Protein AF-V9IEW1-F1 (afdb_monomer)

Structure (mmCIF, N/CA/C/O backbone):
data_AF-V9IEW1-F1
#
_entry.id   AF-V9IEW1-F1
#
loop_
_atom_site.group_PDB
_atom_site.id
_atom_site.type_symbol
_atom_site.label_atom_id
_atom_site.label_alt_id
_atom_site.label_comp_id
_atom_site.label_asym_id
_atom_site.label_entity_id
_atom_site.label_seq_id
_atom_site.pdbx_PDB_ins_code
_atom_site.Cartn_x
_atom_site.Cartn_y
_atom_site.Cartn_z
_atom_site.occupancy
_atom_site.B_iso_or_equiv
_atom_site.auth_seq_id
_atom_site.auth_comp_id
_atom_site.auth_asym_id
_atom_site.auth_atom_id
_atom_site.pdbx_PDB_model_num
ATOM 1 N N . MET A 1 1 ? 0.507 29.439 -2.358 1.00 41.97 1 MET A N 1
ATOM 2 C CA . MET A 1 1 ? 1.115 28.121 -2.650 1.00 41.97 1 MET A CA 1
ATOM 3 C C . MET A 1 1 ? 2.566 28.143 -2.145 1.00 41.97 1 MET A C 1
ATOM 5 O O . MET A 1 1 ? 3.399 28.773 -2.772 1.00 41.97 1 MET A O 1
ATOM 9 N N . ARG A 1 2 ? 2.862 27.577 -0.960 1.00 51.69 2 ARG A N 1
ATOM 10 C CA . ARG A 1 2 ? 4.215 27.533 -0.347 1.00 51.69 2 ARG A CA 1
ATOM 11 C C . ARG A 1 2 ? 4.702 26.081 -0.295 1.00 51.69 2 ARG A C 1
ATOM 13 O O . ARG A 1 2 ? 4.547 25.432 0.734 1.00 51.69 2 ARG A O 1
ATOM 20 N N . VAL A 1 3 ? 5.200 25.529 -1.403 1.00 51.75 3 VAL A N 1
ATOM 21 C CA . VAL A 1 3 ? 5.590 24.098 -1.440 1.00 51.75 3 VAL A CA 1
ATOM 22 C C . VAL A 1 3 ? 7.072 23.861 -1.771 1.00 51.75 3 VAL A C 1
ATOM 24 O O . VAL A 1 3 ? 7.510 22.722 -1.710 1.00 51.75 3 VAL A O 1
ATOM 27 N N . HIS A 1 4 ? 7.903 24.890 -1.994 1.00 51.84 4 HIS A N 1
ATOM 28 C CA . HIS A 1 4 ? 9.306 24.660 -2.391 1.00 51.84 4 HIS A CA 1
ATOM 29 C C . HIS A 1 4 ? 10.387 25.588 -1.794 1.00 51.84 4 HIS A C 1
ATOM 31 O O . HIS A 1 4 ? 11.443 25.722 -2.394 1.00 51.84 4 HIS A O 1
ATOM 37 N N . THR A 1 5 ? 10.219 26.168 -0.598 1.00 61.44 5 THR A N 1
ATOM 38 C CA . THR A 1 5 ? 11.340 26.881 0.074 1.00 61.44 5 THR A CA 1
ATOM 39 C C . THR A 1 5 ? 12.169 25.993 1.010 1.00 61.44 5 THR A C 1
ATOM 41 O O . THR A 1 5 ? 13.197 26.419 1.514 1.00 61.44 5 THR A O 1
ATOM 44 N N . GLY A 1 6 ? 11.746 24.750 1.277 1.00 67.06 6 GLY A N 1
ATOM 45 C CA . GLY A 1 6 ? 12.437 23.851 2.218 1.00 67.06 6 GLY A CA 1
ATOM 46 C C . GLY A 1 6 ? 12.348 24.278 3.692 1.00 67.06 6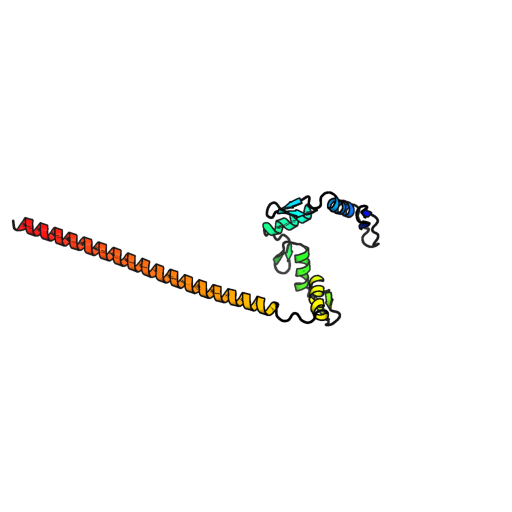 GLY A C 1
ATOM 47 O O . GLY A 1 6 ? 12.716 23.500 4.574 1.00 67.06 6 GLY A O 1
ATOM 48 N N . GLU A 1 7 ? 11.803 25.464 3.965 1.00 76.69 7 GLU A N 1
ATOM 49 C CA . GLU A 1 7 ? 11.600 26.006 5.301 1.00 76.69 7 GLU A CA 1
ATOM 50 C C . GLU A 1 7 ? 10.632 25.133 6.107 1.00 76.69 7 GLU A C 1
ATOM 52 O O . GLU A 1 7 ? 9.547 24.745 5.657 1.00 76.69 7 GLU A O 1
ATOM 57 N N . LYS A 1 8 ? 11.040 24.812 7.335 1.00 83.75 8 LYS A N 1
ATOM 58 C CA . LYS A 1 8 ? 10.264 24.017 8.290 1.00 83.75 8 LYS A CA 1
ATOM 59 C C . LYS A 1 8 ? 10.088 24.818 9.582 1.00 83.75 8 LYS A C 1
ATOM 61 O O . LYS A 1 8 ? 10.758 24.514 10.567 1.00 83.75 8 LYS A O 1
ATOM 66 N N . PRO A 1 9 ? 9.235 25.856 9.576 1.00 86.00 9 PRO A N 1
ATOM 67 C CA . PRO A 1 9 ? 9.112 26.776 10.706 1.00 86.00 9 PRO A CA 1
ATOM 68 C C . PRO A 1 9 ? 8.462 26.133 11.940 1.00 86.00 9 PRO A C 1
ATOM 70 O O . PRO A 1 9 ? 8.646 26.611 13.052 1.00 86.00 9 PRO A O 1
ATOM 73 N N . PHE A 1 10 ? 7.725 25.031 11.779 1.00 90.56 10 PHE A N 1
ATOM 74 C CA . PHE A 1 10 ? 6.994 24.400 12.877 1.00 90.56 10 PHE A CA 1
ATOM 75 C C . PHE A 1 10 ? 7.837 23.298 13.524 1.00 90.56 10 PHE A C 1
ATOM 77 O O . PHE A 1 10 ? 7.930 22.197 12.982 1.00 90.56 10 PHE A O 1
ATOM 84 N N . LYS A 1 11 ? 8.454 23.573 14.675 1.00 91.88 11 LYS A N 1
ATOM 85 C CA . LYS A 1 11 ? 9.325 22.630 15.395 1.00 91.88 11 LYS A CA 1
ATOM 86 C C . LYS A 1 11 ? 8.570 21.907 16.512 1.00 91.88 11 LYS A C 1
ATOM 88 O O . LYS A 1 11 ? 7.799 22.513 17.242 1.00 91.88 11 LYS A O 1
ATOM 93 N N . CYS A 1 12 ? 8.800 20.606 16.653 1.00 91.69 12 CYS A N 1
ATOM 94 C CA . CYS A 1 12 ? 8.350 19.842 17.808 1.00 91.69 12 CYS A CA 1
ATOM 95 C C . CYS A 1 12 ? 9.287 20.089 18.988 1.00 91.69 12 CYS A C 1
ATOM 97 O O . CYS A 1 12 ? 10.484 19.834 18.883 1.00 91.69 12 CYS A O 1
ATOM 99 N N . GLU A 1 13 ? 8.740 20.534 20.112 1.00 89.12 13 GLU A N 1
ATOM 100 C CA . GLU A 1 13 ? 9.514 20.814 21.327 1.00 89.12 13 GLU A CA 1
ATOM 101 C C . GLU A 1 13 ? 9.994 19.536 22.026 1.00 89.12 13 GLU A C 1
ATOM 103 O O . GLU A 1 13 ? 11.061 19.530 22.624 1.00 89.12 13 GLU A O 1
ATOM 108 N N . VAL A 1 14 ? 9.268 18.424 21.866 1.00 87.81 14 VAL A N 1
ATOM 109 C CA . VAL A 1 14 ? 9.600 17.140 22.506 1.00 87.81 14 VAL A CA 1
ATOM 110 C C . VAL A 1 14 ? 10.792 16.445 21.839 1.00 87.81 14 VAL A C 1
ATOM 112 O O . VAL A 1 14 ? 11.655 15.906 22.518 1.00 87.81 14 VAL A O 1
ATOM 115 N N . CYS A 1 15 ? 10.853 16.423 20.502 1.00 89.94 15 CYS A N 1
ATOM 116 C CA . CYS A 1 15 ? 11.880 15.667 19.764 1.00 89.94 15 CYS A CA 1
ATOM 117 C C . CYS A 1 15 ? 12.706 16.515 18.786 1.00 89.94 15 CYS A C 1
ATOM 119 O O . CYS A 1 15 ? 13.487 15.981 18.000 1.00 89.94 15 CYS A O 1
ATOM 121 N N . GLY A 1 16 ? 12.492 17.831 18.764 1.00 89.25 16 GLY A N 1
ATOM 122 C CA . GLY A 1 16 ? 13.220 18.774 17.915 1.00 89.25 16 GLY A CA 1
ATOM 123 C C . GLY A 1 16 ? 12.897 18.705 16.419 1.00 89.25 16 GLY A C 1
ATOM 124 O O . GLY A 1 16 ? 13.468 19.471 15.644 1.00 89.25 16 GLY A O 1
ATOM 125 N N . ARG A 1 17 ? 12.000 17.812 15.981 1.00 90.31 17 ARG A N 1
ATOM 126 C CA . ARG A 1 17 ? 11.693 17.596 14.560 1.00 90.31 17 ARG A CA 1
ATOM 127 C C . ARG A 1 17 ? 10.870 18.745 13.979 1.00 90.31 17 ARG A C 1
ATOM 129 O O . ARG A 1 17 ? 9.837 19.099 14.536 1.00 90.31 17 ARG A O 1
ATOM 136 N N . SER A 1 18 ? 11.283 19.264 12.823 1.00 92.75 18 SER A N 1
ATOM 137 C CA . SER A 1 18 ? 10.601 20.385 12.164 1.00 92.75 18 SER A CA 1
ATOM 138 C C . SER A 1 18 ? 9.717 19.969 10.985 1.00 92.75 18 SER A C 1
ATOM 140 O O . SER A 1 18 ? 10.027 19.031 10.240 1.00 92.75 18 SER A O 1
ATOM 142 N N . PHE A 1 19 ? 8.631 20.713 10.786 1.00 89.69 19 PHE A N 1
ATOM 143 C CA . PHE A 1 19 ? 7.592 20.503 9.783 1.00 89.69 19 PHE A CA 1
ATOM 144 C C . PHE A 1 19 ? 7.332 21.794 8.998 1.00 89.69 19 PHE A C 1
ATOM 146 O O . PHE A 1 19 ? 7.457 22.898 9.521 1.00 89.69 19 PHE A O 1
ATOM 153 N N . SER A 1 20 ? 6.950 21.653 7.728 1.00 89.81 20 SER A N 1
ATOM 154 C CA . SER A 1 20 ? 6.608 22.778 6.843 1.00 89.81 20 SER A CA 1
ATOM 155 C C . SER A 1 20 ? 5.188 23.311 7.050 1.00 89.81 20 SER A C 1
ATOM 157 O O . SER A 1 20 ? 4.875 24.414 6.620 1.00 89.81 20 SER A O 1
ATOM 159 N N . GLN A 1 21 ? 4.320 22.534 7.702 1.00 89.69 21 GLN A N 1
ATOM 160 C CA . GLN A 1 21 ? 2.922 22.885 7.948 1.00 89.69 21 GLN A CA 1
ATOM 161 C C . GLN A 1 21 ? 2.560 22.618 9.407 1.00 89.69 21 GLN A C 1
ATOM 163 O O . GLN A 1 21 ? 2.900 21.561 9.947 1.00 89.69 21 GLN A O 1
ATOM 168 N N . GLN A 1 22 ? 1.803 23.533 10.010 1.00 89.25 22 GLN A N 1
ATOM 169 C CA . GLN A 1 22 ? 1.355 23.424 11.399 1.00 89.25 22 GLN A CA 1
ATOM 170 C C . GLN A 1 22 ? 0.506 22.172 11.640 1.00 89.25 22 GLN A C 1
ATOM 172 O O . GLN A 1 22 ? 0.717 21.465 12.622 1.00 89.25 22 GLN A O 1
ATOM 177 N N . GLY A 1 23 ? -0.393 21.826 10.710 1.00 87.69 23 GLY A N 1
ATOM 178 C CA . GLY A 1 23 ? -1.209 20.610 10.813 1.00 87.69 23 GLY A CA 1
ATOM 179 C C . GLY A 1 23 ? -0.375 19.325 10.908 1.00 87.69 23 GLY A C 1
ATOM 180 O O . GLY A 1 23 ? -0.731 18.403 11.642 1.00 87.69 23 GLY A O 1
ATOM 181 N N . ASN A 1 24 ? 0.783 19.280 10.241 1.00 88.50 24 ASN A N 1
ATOM 182 C CA . ASN A 1 24 ? 1.702 18.144 10.328 1.00 88.50 24 ASN A CA 1
ATOM 183 C C . ASN A 1 24 ? 2.404 18.076 11.687 1.00 88.50 24 ASN A C 1
ATOM 185 O O . ASN A 1 24 ? 2.552 16.977 12.221 1.00 88.50 24 ASN A O 1
ATOM 189 N N . LEU A 1 25 ? 2.780 19.224 12.262 1.00 89.00 25 LEU A N 1
ATOM 190 C CA . LEU A 1 25 ? 3.298 19.287 13.628 1.00 89.00 25 LEU A CA 1
ATOM 191 C C . LEU A 1 25 ? 2.239 18.813 14.635 1.00 89.00 25 LEU A C 1
ATOM 193 O O . LEU A 1 25 ? 2.540 17.956 15.456 1.00 89.00 25 LEU A O 1
ATOM 197 N N . LEU A 1 26 ? 0.994 19.286 14.537 1.00 86.62 26 LEU A N 1
ATOM 198 C CA . LEU A 1 26 ? -0.093 18.866 15.435 1.00 86.62 26 LEU A CA 1
ATOM 199 C C . LEU A 1 26 ? -0.361 17.357 15.351 1.00 86.62 26 LEU A C 1
ATOM 201 O O . LEU A 1 26 ? -0.462 16.677 16.371 1.00 86.62 26 LEU A O 1
ATOM 205 N N . ASN A 1 27 ? -0.422 16.806 14.135 1.00 83.88 27 ASN A N 1
ATOM 206 C CA . ASN A 1 27 ? -0.536 15.360 13.925 1.00 83.88 27 ASN A CA 1
ATOM 207 C C . ASN A 1 27 ? 0.664 14.598 14.508 1.00 83.88 27 ASN A C 1
ATOM 209 O O . ASN A 1 27 ? 0.494 13.499 15.033 1.00 83.88 27 ASN A O 1
ATOM 213 N N . HIS A 1 28 ? 1.868 15.161 14.399 1.00 86.81 28 HIS A N 1
ATOM 214 C CA . HIS A 1 28 ? 3.077 14.576 14.960 1.00 86.81 28 HIS A CA 1
ATOM 215 C C . HIS A 1 28 ? 3.065 14.596 16.486 1.00 86.81 28 HIS A C 1
ATOM 217 O O . HIS A 1 28 ? 3.359 13.570 17.076 1.00 86.81 28 HIS A O 1
ATOM 223 N N . VAL A 1 29 ? 2.694 15.701 17.135 1.00 85.62 29 VAL A N 1
ATOM 224 C CA . VAL A 1 29 ? 2.704 15.809 18.605 1.00 85.62 29 VAL A CA 1
ATOM 225 C C . VAL A 1 29 ? 1.787 14.771 19.260 1.00 85.62 29 VAL A C 1
ATOM 227 O O . VAL A 1 29 ? 2.127 14.249 20.319 1.00 85.62 29 VAL A O 1
ATOM 230 N N . ARG A 1 30 ? 0.703 14.349 18.590 1.00 80.81 30 ARG A N 1
ATOM 231 C CA . ARG A 1 30 ? -0.126 13.228 19.072 1.00 80.81 30 ARG A CA 1
ATOM 232 C C . ARG A 1 30 ? 0.659 11.937 19.282 1.00 80.81 30 ARG A C 1
ATOM 234 O O . ARG A 1 30 ? 0.249 11.139 20.116 1.00 80.81 30 ARG A O 1
ATOM 241 N N . ILE A 1 31 ? 1.771 11.718 18.573 1.00 81.06 31 ILE A N 1
ATOM 242 C CA . ILE A 1 31 ? 2.581 10.516 18.796 1.00 81.06 31 ILE A CA 1
ATOM 243 C C . ILE A 1 31 ? 3.226 10.497 20.186 1.00 81.06 31 ILE A C 1
ATOM 245 O O . ILE A 1 31 ? 3.493 9.416 20.697 1.00 81.06 31 ILE A O 1
ATOM 249 N N . HIS A 1 32 ? 3.469 11.674 20.771 1.00 81.31 32 HIS A N 1
ATOM 250 C CA . HIS A 1 32 ? 4.075 11.822 22.094 1.00 81.31 32 HIS A CA 1
ATOM 251 C C . HIS A 1 32 ? 3.031 11.692 23.203 1.00 81.31 32 HIS A C 1
ATOM 253 O O . HIS A 1 32 ? 3.300 11.057 24.213 1.00 81.31 32 HIS A O 1
ATOM 259 N N . SER A 1 33 ? 1.830 12.247 23.007 1.00 73.19 33 SER A N 1
ATOM 260 C CA . SER A 1 33 ? 0.769 12.230 24.028 1.00 73.19 33 SER A CA 1
ATOM 261 C C . SER A 1 33 ? -0.081 10.958 24.009 1.00 73.19 33 SER A C 1
ATOM 263 O O . SER A 1 33 ? -0.517 10.493 25.056 1.00 73.19 33 SER A O 1
ATOM 265 N N . ASN A 1 34 ? -0.369 10.402 22.828 1.00 66.56 34 ASN A N 1
ATOM 266 C CA . ASN A 1 34 ? -1.134 9.164 22.707 1.00 66.56 34 ASN A CA 1
ATOM 267 C C . ASN A 1 34 ? -0.829 8.479 21.361 1.00 66.56 34 ASN A C 1
ATOM 269 O O . ASN A 1 34 ? -1.504 8.746 20.360 1.00 66.56 34 ASN A O 1
ATOM 273 N N . PRO A 1 35 ? 0.191 7.600 21.295 1.00 63.16 35 PRO A N 1
ATOM 274 C CA . PRO A 1 35 ? 0.831 7.194 20.041 1.00 63.16 35 PRO A CA 1
ATOM 275 C C . PRO A 1 35 ? -0.087 6.551 18.993 1.00 63.16 35 PRO A C 1
ATOM 277 O O . PRO A 1 35 ? 0.308 6.389 17.835 1.00 63.16 35 PRO A O 1
ATOM 280 N N . ARG A 1 36 ? -1.302 6.155 19.378 1.00 63.69 36 ARG A N 1
ATOM 281 C CA . ARG A 1 36 ? -2.120 5.168 18.678 1.00 63.69 36 ARG A CA 1
ATOM 282 C C . ARG A 1 36 ? -3.612 5.331 19.016 1.00 63.69 36 ARG A C 1
ATOM 284 O O . ARG A 1 36 ? -4.240 4.385 19.482 1.00 63.69 36 ARG A O 1
ATOM 291 N N . SER A 1 37 ? -4.174 6.528 18.849 1.00 72.50 37 SER A N 1
ATOM 292 C CA . SER A 1 37 ? -5.557 6.841 19.259 1.00 72.50 37 SER A CA 1
ATOM 293 C C . SER A 1 37 ? -6.650 6.137 18.444 1.00 72.50 37 SER A C 1
ATOM 295 O O . SER A 1 37 ? -7.782 6.065 18.904 1.00 72.50 37 SER A O 1
ATOM 297 N N . TYR A 1 38 ? -6.339 5.626 17.249 1.00 84.94 38 TYR A N 1
ATOM 298 C CA . TYR A 1 38 ? -7.321 4.987 16.369 1.00 84.94 38 TYR A CA 1
ATOM 299 C C . TYR A 1 38 ? -7.024 3.498 16.235 1.00 84.94 38 TYR A C 1
ATOM 301 O O . TYR A 1 38 ? -5.950 3.137 15.762 1.00 84.94 38 TYR A O 1
ATOM 309 N N . THR A 1 39 ? -7.958 2.637 16.622 1.00 88.12 39 THR A N 1
ATOM 310 C CA . THR A 1 39 ? -7.780 1.180 16.597 1.00 88.12 39 THR A CA 1
ATOM 311 C C . THR A 1 39 ? -8.647 0.567 15.506 1.00 88.12 39 THR A C 1
ATOM 313 O O . THR A 1 39 ? -9.795 0.954 15.330 1.00 88.12 39 THR A O 1
ATOM 316 N N . CYS A 1 40 ? -8.090 -0.379 14.757 1.00 91.56 40 CYS A N 1
ATOM 317 C CA . CYS A 1 40 ? -8.848 -1.226 13.853 1.00 91.56 40 CYS A CA 1
ATOM 318 C C . CYS A 1 40 ? -9.585 -2.286 14.662 1.00 91.56 40 CYS A C 1
ATOM 320 O O . CYS A 1 40 ? -8.944 -3.080 15.342 1.00 91.56 40 CYS A O 1
ATOM 322 N N . GLU A 1 41 ? -10.907 -2.320 14.554 1.00 90.12 41 GLU A N 1
ATOM 323 C CA . GLU A 1 41 ? -11.749 -3.277 15.281 1.00 90.12 41 GLU A CA 1
ATOM 324 C C . GLU A 1 41 ? -11.548 -4.718 14.793 1.00 90.12 41 GLU A C 1
ATOM 326 O O . GLU A 1 41 ? -11.620 -5.648 15.583 1.00 90.12 41 GLU A O 1
ATOM 331 N N . VAL A 1 42 ? -11.187 -4.902 13.517 1.00 91.50 42 VAL A N 1
ATOM 332 C CA . VAL A 1 42 ? -10.999 -6.233 12.914 1.00 91.50 42 VAL A CA 1
ATOM 333 C C . VAL A 1 42 ? -9.701 -6.908 13.366 1.00 91.50 42 VAL A C 1
ATOM 335 O O . VAL A 1 42 ? -9.681 -8.105 13.616 1.00 91.50 42 VAL A O 1
ATOM 338 N N . CYS A 1 43 ? -8.588 -6.169 13.456 1.00 92.56 43 CYS A N 1
ATOM 339 C CA . CYS A 1 43 ? -7.275 -6.768 13.754 1.00 92.56 43 CYS A CA 1
ATOM 34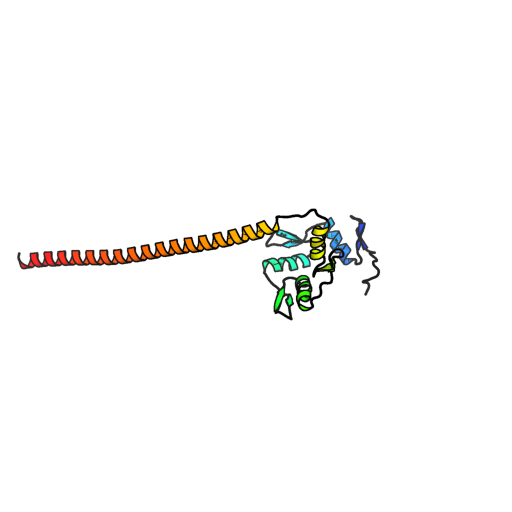0 C C . CYS A 1 43 ? -6.518 -6.121 14.920 1.00 92.56 43 CYS A C 1
ATOM 342 O O . CYS A 1 43 ? -5.333 -6.396 15.115 1.00 92.56 43 CYS A O 1
ATOM 344 N N . GLY A 1 44 ? -7.143 -5.198 15.651 1.00 87.69 44 GLY A N 1
ATOM 345 C CA . GLY A 1 44 ? -6.549 -4.508 16.801 1.00 87.69 44 GLY A CA 1
ATOM 346 C C . GLY A 1 44 ? -5.382 -3.568 16.470 1.00 87.69 44 GLY A C 1
ATOM 347 O O . GLY A 1 44 ? -4.824 -2.932 17.368 1.00 87.69 44 GLY A O 1
ATOM 348 N N . LYS A 1 45 ? -4.977 -3.443 15.195 1.00 87.12 45 LYS A N 1
ATOM 349 C CA . LYS A 1 45 ? -3.878 -2.553 14.788 1.00 87.12 45 LYS A CA 1
ATOM 350 C C . LYS A 1 45 ? -4.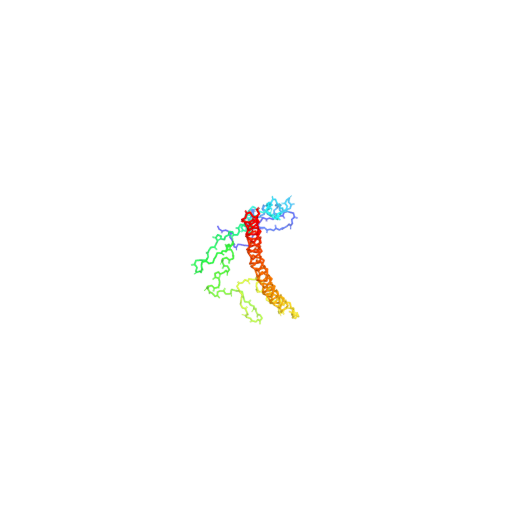234 -1.105 15.068 1.00 87.12 45 LYS A C 1
ATOM 352 O O . LYS A 1 45 ? -5.338 -0.660 14.773 1.00 87.12 45 LYS A O 1
ATOM 357 N N . ARG A 1 46 ? -3.266 -0.351 15.585 1.00 87.44 46 ARG A N 1
ATOM 358 C CA . ARG A 1 46 ? -3.486 1.035 15.988 1.00 87.44 46 ARG A CA 1
ATOM 359 C C . ARG A 1 46 ? -2.726 2.028 15.116 1.00 87.44 46 ARG A C 1
ATOM 361 O O . ARG A 1 46 ? -1.577 1.795 14.739 1.00 87.44 46 ARG A O 1
ATOM 368 N N . PHE A 1 47 ? -3.363 3.163 14.873 1.00 87.19 47 PHE A N 1
ATOM 369 C CA . PHE A 1 47 ? -2.957 4.225 13.968 1.00 87.19 47 PHE A CA 1
ATOM 370 C C . PHE A 1 47 ? -3.000 5.577 14.685 1.00 87.19 47 PHE A C 1
ATOM 372 O O . PHE A 1 47 ? -3.746 5.786 15.642 1.00 87.19 47 PHE A O 1
ATOM 379 N N . ASN A 1 48 ? -2.189 6.517 14.207 1.00 83.38 48 ASN A N 1
ATOM 380 C CA . ASN A 1 48 ? -2.099 7.883 14.729 1.00 83.38 48 ASN A CA 1
ATOM 381 C C . ASN A 1 48 ? -3.024 8.878 13.995 1.00 83.38 48 ASN A C 1
ATOM 383 O O . ASN A 1 48 ? -3.143 10.037 14.401 1.00 83.38 48 ASN A O 1
ATOM 387 N N . GLN A 1 49 ? -3.671 8.448 12.907 1.00 84.56 49 GLN A N 1
ATOM 388 C CA . GLN A 1 49 ? -4.576 9.260 12.096 1.00 84.56 49 GLN A CA 1
ATOM 389 C C . GLN A 1 49 ? -5.806 8.439 11.684 1.00 84.56 49 GLN A C 1
ATOM 391 O O . GLN A 1 49 ? -5.694 7.267 11.336 1.00 84.56 49 GLN A O 1
ATOM 396 N N . LYS A 1 50 ? -6.986 9.070 11.666 1.00 87.25 50 LYS A N 1
ATOM 397 C CA . LYS A 1 50 ? -8.232 8.417 11.230 1.00 87.25 50 LYS A CA 1
ATOM 398 C C . LYS A 1 50 ? -8.188 8.017 9.751 1.00 87.25 50 LYS A C 1
ATOM 400 O O . LYS A 1 50 ? -8.658 6.947 9.391 1.00 87.25 50 LYS A O 1
ATOM 405 N N . ALA A 1 51 ? -7.580 8.852 8.904 1.00 88.06 51 ALA A N 1
ATOM 406 C CA . ALA A 1 51 ? -7.434 8.570 7.476 1.00 88.06 51 ALA A CA 1
ATOM 407 C C . ALA A 1 51 ? -6.606 7.301 7.215 1.00 88.06 51 ALA A C 1
ATOM 409 O O . ALA A 1 51 ? -6.988 6.489 6.383 1.00 88.06 51 ALA A O 1
ATOM 410 N N . THR A 1 52 ? -5.522 7.082 7.969 1.00 88.38 52 THR A N 1
ATOM 411 C CA . THR A 1 52 ? -4.694 5.877 7.810 1.00 88.38 52 THR A CA 1
ATOM 412 C C . THR A 1 52 ? -5.392 4.622 8.324 1.00 88.38 52 THR A C 1
ATOM 414 O O . THR A 1 52 ? -5.220 3.563 7.726 1.00 88.38 52 THR A O 1
ATOM 417 N N . LEU A 1 53 ? -6.221 4.732 9.370 1.00 91.19 53 LEU A N 1
ATOM 418 C CA . LEU A 1 53 ? -7.107 3.643 9.789 1.00 91.19 53 LEU A CA 1
ATOM 419 C C . LEU A 1 53 ? -8.148 3.311 8.705 1.00 91.19 53 LEU A C 1
ATOM 421 O O . LEU A 1 53 ? -8.346 2.139 8.408 1.00 91.19 53 LEU A O 1
ATOM 425 N N . ARG A 1 54 ? -8.782 4.320 8.095 1.00 91.00 54 ARG A N 1
ATOM 426 C CA . ARG A 1 54 ? -9.754 4.115 7.007 1.00 91.00 54 ARG A CA 1
ATOM 427 C C . ARG A 1 54 ? -9.107 3.444 5.796 1.00 91.00 54 ARG A C 1
ATOM 429 O O . ARG A 1 54 ? -9.640 2.488 5.256 1.00 91.00 54 ARG A O 1
ATOM 436 N N . ASP A 1 55 ? -7.941 3.918 5.376 1.00 90.19 55 ASP A N 1
ATOM 437 C CA . ASP A 1 55 ? -7.234 3.300 4.256 1.00 90.19 55 ASP A CA 1
ATOM 438 C C . ASP A 1 55 ? -6.815 1.859 4.611 1.00 90.19 55 ASP A C 1
ATOM 440 O O . ASP A 1 55 ? -6.874 0.962 3.774 1.00 90.19 55 ASP A O 1
ATOM 444 N N . HIS A 1 56 ? -6.447 1.602 5.871 1.00 91.94 56 HIS A N 1
ATOM 445 C CA . HIS A 1 56 ? -6.185 0.250 6.356 1.00 91.94 56 HIS A CA 1
ATOM 446 C C . HIS A 1 56 ? -7.431 -0.645 6.344 1.00 91.94 56 HIS A C 1
ATOM 448 O O . HIS A 1 56 ? -7.299 -1.818 6.001 1.00 91.94 56 HIS A O 1
ATOM 454 N N . SER A 1 57 ? -8.617 -0.137 6.696 1.00 91.50 57 SER A N 1
ATOM 455 C CA . SER A 1 57 ? -9.834 -0.957 6.746 1.00 91.50 57 SER A CA 1
ATOM 456 C C . SER A 1 57 ? -10.251 -1.488 5.376 1.00 91.50 57 SER A C 1
ATOM 458 O O . SER A 1 57 ? -10.817 -2.575 5.310 1.00 91.50 57 SER A O 1
ATOM 460 N N . LEU A 1 58 ? -9.878 -0.801 4.290 1.00 92.56 58 LEU A N 1
ATOM 461 C CA . LEU A 1 58 ? -10.079 -1.294 2.921 1.00 92.56 58 LEU A CA 1
ATOM 462 C C . LEU A 1 58 ? -9.368 -2.634 2.655 1.00 92.56 58 LEU A C 1
ATOM 464 O O . LEU A 1 58 ? -9.749 -3.375 1.755 1.00 92.56 58 LEU A O 1
ATOM 468 N N . LEU A 1 59 ? -8.334 -2.971 3.436 1.00 91.69 59 LEU A N 1
ATOM 469 C CA . LEU A 1 59 ? -7.662 -4.270 3.338 1.00 91.69 59 LEU A CA 1
ATOM 470 C C . LEU A 1 59 ? -8.514 -5.419 3.882 1.00 91.69 59 LEU A C 1
ATOM 472 O O . LEU A 1 59 ? -8.316 -6.550 3.453 1.00 91.69 59 LEU A O 1
ATOM 476 N N . HIS A 1 60 ? -9.424 -5.138 4.817 1.00 92.00 60 HIS A N 1
ATOM 477 C CA . HIS A 1 60 ? -10.333 -6.145 5.373 1.00 92.00 60 HIS A CA 1
ATOM 478 C C . HIS A 1 60 ? -11.575 -6.307 4.506 1.00 92.00 60 HIS A C 1
ATOM 480 O O . HIS A 1 60 ? -12.026 -7.425 4.301 1.00 92.00 60 HIS A O 1
ATOM 486 N N . THR A 1 61 ? -12.103 -5.207 3.963 1.00 90.44 61 THR A N 1
ATOM 487 C CA . THR A 1 61 ? -13.277 -5.252 3.075 1.00 90.44 61 THR A CA 1
ATOM 488 C C . THR A 1 61 ? -12.932 -5.727 1.666 1.00 90.44 61 THR A C 1
ATOM 490 O O . THR A 1 61 ? -13.814 -6.127 0.915 1.00 90.44 61 THR A O 1
ATOM 493 N N . GLY A 1 62 ? -11.654 -5.669 1.279 1.00 89.56 62 GLY A N 1
ATOM 494 C CA . GLY A 1 62 ? -11.212 -6.001 -0.074 1.00 89.56 62 GLY A CA 1
ATOM 495 C C . GLY A 1 62 ? -11.606 -4.954 -1.118 1.00 89.56 62 GLY A C 1
ATOM 496 O O . GLY A 1 62 ? -11.380 -5.173 -2.310 1.00 89.56 62 GLY A O 1
ATOM 497 N N . GLU A 1 63 ? -12.153 -3.812 -0.695 1.00 92.12 63 GLU A N 1
ATOM 498 C CA . GLU A 1 63 ? -12.520 -2.724 -1.592 1.00 92.12 63 GLU A CA 1
ATOM 499 C C . GLU A 1 63 ? -11.298 -2.197 -2.353 1.00 92.12 63 GLU A C 1
ATOM 501 O O . GLU A 1 63 ? -10.197 -2.003 -1.817 1.00 92.12 63 GLU A O 1
ATOM 506 N N . LYS A 1 64 ? -11.504 -1.930 -3.643 1.00 92.56 64 LYS A N 1
ATOM 507 C CA . LYS A 1 64 ? -10.472 -1.422 -4.550 1.00 92.56 64 LYS A CA 1
ATOM 508 C C . LYS A 1 64 ? -10.980 -0.191 -5.300 1.00 92.56 64 LYS A C 1
ATOM 510 O O . LYS A 1 64 ? -11.286 -0.287 -6.485 1.00 92.56 64 LYS A O 1
ATOM 515 N N . PRO A 1 65 ? -11.057 0.977 -4.635 1.00 92.62 65 PRO A N 1
ATOM 516 C CA . PRO A 1 65 ? -11.688 2.165 -5.214 1.00 92.62 65 PRO A CA 1
ATOM 517 C C . PRO A 1 65 ? -10.942 2.750 -6.422 1.00 92.62 65 PRO A C 1
ATOM 519 O O . PRO A 1 65 ? -11.480 3.586 -7.140 1.00 92.62 65 PRO A O 1
ATOM 522 N N . TYR A 1 66 ? -9.681 2.366 -6.632 1.00 94.75 66 TYR A N 1
ATOM 523 C CA . TYR A 1 66 ? -8.814 2.984 -7.630 1.00 94.75 66 TYR A CA 1
ATOM 524 C C . TYR A 1 66 ? -8.652 2.070 -8.840 1.00 94.75 66 TYR A C 1
ATOM 526 O O . TYR A 1 66 ? -7.830 1.157 -8.818 1.00 94.75 66 TYR A O 1
ATOM 534 N N . VAL A 1 67 ? -9.405 2.332 -9.904 1.00 95.62 67 VAL A N 1
ATOM 535 C CA . VAL A 1 67 ? -9.408 1.514 -11.125 1.00 95.62 67 VAL A CA 1
ATOM 536 C C . VAL A 1 67 ? -8.466 2.093 -12.178 1.00 95.62 67 VAL A C 1
ATOM 538 O O . VAL A 1 67 ? -8.449 3.300 -12.422 1.00 95.62 67 VAL A O 1
ATOM 541 N N . CYS A 1 68 ? -7.662 1.235 -12.805 1.00 94.00 68 CYS A N 1
ATOM 542 C CA . CYS A 1 68 ? -6.872 1.602 -13.971 1.00 94.00 68 CYS A CA 1
ATOM 543 C C . CYS A 1 68 ? -7.784 1.799 -15.182 1.00 94.00 68 CYS A C 1
ATOM 545 O O . CYS A 1 68 ? -8.473 0.876 -15.602 1.00 94.00 68 CYS A O 1
ATOM 547 N N . ASN A 1 69 ? -7.736 2.981 -15.787 1.00 95.06 69 ASN A N 1
ATOM 548 C CA . ASN A 1 69 ? -8.509 3.300 -16.986 1.00 95.06 69 ASN A CA 1
ATOM 549 C C . ASN A 1 69 ? -7.973 2.641 -18.270 1.00 95.06 69 ASN A C 1
ATOM 551 O O . ASN A 1 69 ? -8.658 2.676 -19.283 1.00 95.06 69 ASN A O 1
ATOM 555 N N . VAL A 1 70 ? -6.765 2.066 -18.244 1.00 92.88 70 VAL A N 1
ATOM 556 C CA . VAL A 1 70 ? -6.159 1.400 -19.409 1.00 92.88 70 VAL A CA 1
ATOM 557 C C . VAL A 1 70 ? -6.480 -0.093 -19.435 1.00 92.88 70 VAL A C 1
ATOM 559 O O . VAL A 1 70 ? -6.821 -0.618 -20.486 1.00 92.88 70 VAL A O 1
ATOM 562 N N . CYS A 1 71 ? -6.375 -0.790 -18.300 1.00 94.19 71 CYS A N 1
ATOM 563 C CA . CYS A 1 71 ? -6.558 -2.248 -18.240 1.00 94.19 71 CYS A CA 1
ATOM 564 C C . CYS A 1 71 ? -7.661 -2.719 -17.278 1.00 94.19 71 CYS A C 1
ATOM 566 O O . CYS A 1 71 ? -7.828 -3.919 -17.086 1.00 94.19 71 CYS A O 1
ATOM 568 N N . GLY A 1 72 ? -8.383 -1.805 -16.626 1.00 93.44 72 GLY A N 1
ATOM 569 C CA . GLY A 1 72 ? -9.479 -2.139 -15.709 1.00 93.44 72 GLY A CA 1
ATOM 570 C C . GLY A 1 72 ? -9.047 -2.716 -14.357 1.00 93.44 72 GLY A C 1
ATOM 571 O O . GLY A 1 72 ? -9.891 -2.945 -13.495 1.00 93.44 72 GLY A O 1
ATOM 572 N N . ILE A 1 73 ? -7.747 -2.930 -14.117 1.00 94.12 73 ILE A N 1
ATOM 573 C CA . ILE A 1 73 ? -7.265 -3.479 -12.844 1.00 94.12 73 ILE A CA 1
ATOM 574 C C . ILE A 1 73 ? -7.527 -2.483 -11.710 1.00 94.12 73 ILE A C 1
ATOM 576 O O . ILE A 1 73 ? -7.102 -1.327 -11.759 1.00 94.12 73 ILE A O 1
ATOM 580 N N . ALA A 1 74 ? -8.196 -2.957 -10.661 1.00 94.56 74 ALA A N 1
ATOM 581 C CA . ALA A 1 74 ? -8.518 -2.174 -9.479 1.00 94.56 74 ALA A CA 1
ATOM 582 C C . ALA A 1 74 ? -7.464 -2.322 -8.367 1.00 94.56 74 ALA A C 1
ATOM 584 O O . ALA A 1 74 ? -6.881 -3.389 -8.154 1.00 94.56 74 ALA A O 1
ATOM 585 N N . PHE A 1 75 ? -7.253 -1.245 -7.611 1.00 93.31 75 PHE A N 1
ATOM 586 C CA . PHE A 1 75 ? -6.294 -1.146 -6.517 1.00 93.31 75 PHE A CA 1
ATOM 587 C C . PHE A 1 75 ? -6.942 -0.559 -5.262 1.00 93.31 75 PHE A C 1
ATOM 589 O O . PHE A 1 75 ? -7.783 0.334 -5.328 1.00 93.31 75 PHE A O 1
ATOM 596 N N . THR A 1 76 ? -6.475 -1.008 -4.098 1.00 92.75 76 THR A N 1
ATOM 597 C CA . THR A 1 76 ? -6.911 -0.494 -2.788 1.00 92.75 76 THR A CA 1
ATOM 598 C C . THR A 1 76 ? -6.373 0.908 -2.494 1.00 92.75 76 THR A C 1
ATOM 600 O O . THR A 1 76 ? -7.011 1.687 -1.796 1.00 92.75 76 THR A O 1
ATOM 603 N N . PHE A 1 77 ? -5.214 1.273 -3.057 1.00 90.69 77 PHE A N 1
ATOM 604 C CA . PHE A 1 77 ? -4.556 2.556 -2.794 1.00 90.69 77 PHE A CA 1
ATOM 605 C C . PHE A 1 77 ? -4.219 3.308 -4.084 1.00 90.69 77 PHE A C 1
ATOM 607 O O . PHE A 1 77 ? -3.658 2.731 -5.019 1.00 90.69 77 PHE A O 1
ATOM 614 N N . SER A 1 78 ? -4.416 4.628 -4.088 1.00 90.69 78 SER A N 1
ATOM 615 C CA . SER A 1 78 ? -4.072 5.504 -5.223 1.00 90.69 78 SER A CA 1
ATOM 616 C C . SER A 1 78 ? -2.591 5.438 -5.613 1.00 90.69 78 SER A C 1
ATOM 618 O O . SER A 1 78 ? -2.239 5.485 -6.790 1.00 90.69 78 SER A O 1
ATOM 620 N N . ALA A 1 79 ? -1.696 5.290 -4.632 1.00 88.38 79 ALA A N 1
ATOM 621 C CA . ALA A 1 79 ? -0.264 5.136 -4.877 1.00 88.38 79 ALA A CA 1
ATOM 622 C C . ALA A 1 79 ? 0.068 3.825 -5.611 1.00 88.38 79 ALA A C 1
ATOM 624 O O . ALA A 1 79 ? 1.011 3.792 -6.403 1.00 88.38 79 ALA A O 1
ATOM 625 N N . ALA A 1 80 ? -0.704 2.758 -5.370 1.00 90.00 80 ALA A N 1
ATOM 626 C CA . ALA A 1 80 ? -0.534 1.488 -6.066 1.00 90.00 80 ALA A CA 1
ATOM 627 C C . ALA A 1 80 ? -0.963 1.609 -7.533 1.00 90.00 80 ALA A C 1
ATOM 629 O O . ALA A 1 80 ? -0.182 1.218 -8.399 1.00 90.00 80 ALA A O 1
ATOM 630 N N . LEU A 1 81 ? -2.112 2.245 -7.801 1.00 92.00 81 LEU A N 1
ATOM 631 C CA . LEU A 1 81 ? -2.551 2.565 -9.163 1.00 92.00 81 LEU A CA 1
ATOM 632 C C . LEU A 1 81 ? -1.511 3.428 -9.894 1.00 92.00 81 LEU A C 1
ATOM 634 O O . LEU A 1 81 ? -1.073 3.078 -10.983 1.00 92.00 81 LEU A O 1
ATOM 638 N N . ARG A 1 82 ? -1.030 4.513 -9.275 1.00 89.25 82 ARG A N 1
ATOM 639 C CA . ARG A 1 82 ? -0.014 5.393 -9.884 1.00 89.25 82 ARG A CA 1
ATOM 640 C C . ARG A 1 82 ? 1.260 4.643 -10.265 1.00 89.25 82 ARG A C 1
ATOM 642 O O . ARG A 1 82 ? 1.813 4.868 -11.334 1.00 89.25 82 ARG A O 1
ATOM 649 N N . ARG A 1 83 ? 1.727 3.755 -9.386 1.00 86.38 83 ARG A N 1
ATOM 650 C CA . ARG A 1 83 ? 2.888 2.903 -9.657 1.00 86.38 83 ARG A CA 1
ATOM 651 C C . ARG A 1 83 ? 2.599 1.911 -10.782 1.00 86.38 83 ARG A C 1
ATOM 653 O O . ARG A 1 83 ? 3.481 1.652 -11.589 1.00 86.38 83 ARG A O 1
ATOM 660 N N . HIS A 1 84 ? 1.394 1.352 -10.820 1.00 89.06 84 HIS A N 1
ATOM 661 C CA . HIS A 1 84 ? 0.964 0.468 -11.894 1.00 89.06 84 HIS A CA 1
ATOM 662 C C . HIS A 1 84 ? 0.930 1.191 -13.245 1.00 89.06 84 HIS A C 1
ATOM 664 O O . HIS A 1 84 ? 1.397 0.622 -14.217 1.00 89.06 84 HIS A O 1
ATOM 670 N N . MET A 1 85 ? 0.537 2.466 -13.316 1.00 89.25 85 MET A N 1
ATOM 671 C CA . MET A 1 85 ? 0.534 3.214 -14.586 1.00 89.25 85 MET A CA 1
ATOM 672 C C . MET A 1 85 ? 1.895 3.246 -15.304 1.00 89.25 85 MET A C 1
ATOM 674 O O . MET A 1 85 ? 1.945 3.369 -16.526 1.00 89.25 85 MET A O 1
ATOM 678 N N . TRP A 1 86 ? 3.005 3.073 -14.583 1.00 87.06 86 TRP A N 1
ATOM 679 C CA . TRP A 1 86 ? 4.339 2.944 -15.172 1.00 87.06 86 TRP A CA 1
ATOM 680 C C . TRP A 1 86 ? 4.548 1.668 -16.001 1.00 87.06 86 TRP A C 1
ATOM 682 O O . TRP A 1 86 ? 5.466 1.626 -16.818 1.00 87.06 86 TRP A O 1
ATOM 692 N N . THR A 1 87 ? 3.699 0.646 -15.850 1.00 83.62 87 THR A N 1
ATOM 693 C CA . THR A 1 87 ? 3.709 -0.532 -16.734 1.00 83.62 87 THR A CA 1
ATOM 694 C C . THR A 1 87 ? 3.123 -0.224 -18.105 1.00 83.62 87 THR A C 1
ATOM 696 O O . THR A 1 87 ? 3.521 -0.857 -19.072 1.00 83.62 87 THR A O 1
ATOM 699 N N . HIS A 1 88 ? 2.222 0.756 -18.204 1.00 85.81 88 HIS A N 1
ATOM 700 C CA . HIS A 1 88 ? 1.649 1.188 -19.481 1.00 85.81 88 HIS A CA 1
ATOM 701 C C . HIS A 1 88 ? 2.541 2.196 -20.200 1.00 85.81 88 HIS A C 1
ATOM 703 O O . HIS A 1 88 ? 2.690 2.135 -21.412 1.00 85.81 88 HIS A O 1
ATOM 709 N N . THR A 1 89 ? 3.174 3.105 -19.458 1.00 82.81 89 THR A N 1
ATOM 710 C CA . THR A 1 89 ? 4.026 4.149 -20.048 1.00 82.81 89 THR A CA 1
ATOM 711 C C . THR A 1 89 ? 5.483 3.724 -20.234 1.00 82.81 89 THR A C 1
ATOM 713 O O . THR A 1 89 ? 6.286 4.504 -20.736 1.00 82.81 89 THR A O 1
ATOM 716 N N . GLY A 1 90 ? 5.869 2.529 -19.7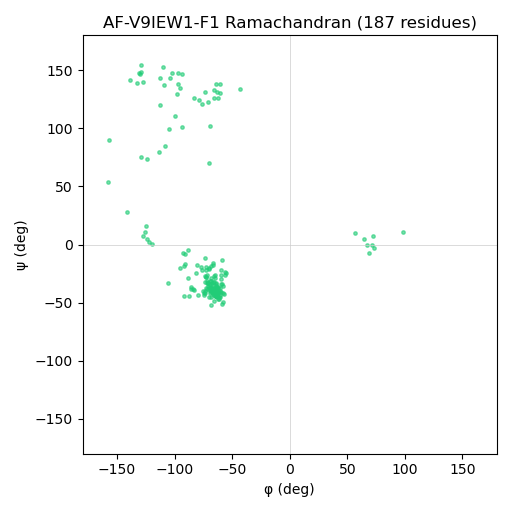69 1.00 76.38 90 GLY A N 1
ATOM 717 C CA . GLY A 1 90 ? 7.265 2.071 -19.760 1.00 76.38 90 GLY A CA 1
ATOM 718 C C . GLY A 1 90 ? 8.190 2.895 -18.850 1.00 76.38 90 GLY A C 1
ATOM 719 O O . GLY A 1 90 ? 9.402 2.665 -18.812 1.00 76.38 90 GLY A O 1
ATOM 720 N N . GLY A 1 91 ? 7.639 3.851 -18.096 1.00 77.81 91 GLY A N 1
ATOM 721 C CA . GLY A 1 91 ? 8.389 4.785 -17.270 1.00 77.81 91 GLY A CA 1
ATOM 722 C C . GLY A 1 91 ? 9.033 4.091 -16.076 1.00 77.81 91 GLY A C 1
ATOM 723 O O . GLY A 1 91 ? 8.386 3.828 -15.069 1.00 77.81 91 GLY A O 1
ATOM 724 N N . LYS A 1 92 ? 10.338 3.828 -16.150 1.00 81.50 92 LYS A N 1
ATOM 725 C CA . LYS A 1 92 ? 11.139 3.355 -15.011 1.00 81.50 92 LYS A CA 1
ATOM 726 C C . LYS A 1 92 ? 12.061 4.486 -14.545 1.00 81.50 92 LYS A C 1
ATOM 728 O O . LYS A 1 92 ? 13.205 4.567 -15.016 1.00 81.50 92 LYS A O 1
ATOM 733 N N . PRO A 1 93 ? 11.574 5.407 -13.689 1.00 82.50 93 PRO A N 1
ATOM 734 C CA . PRO A 1 93 ? 12.304 6.629 -13.357 1.00 82.50 93 PRO A CA 1
ATOM 735 C C . PRO A 1 93 ? 13.553 6.368 -12.509 1.00 82.50 93 PRO A C 1
ATOM 737 O O . PRO A 1 93 ? 14.459 7.192 -12.503 1.00 82.50 93 PRO A O 1
ATOM 740 N N . PHE A 1 94 ? 13.637 5.228 -11.821 1.00 87.44 94 PHE A N 1
ATOM 741 C CA . PHE A 1 94 ? 14.753 4.930 -10.925 1.00 87.44 94 PHE A CA 1
ATOM 742 C C . PHE A 1 94 ? 15.765 4.006 -11.608 1.00 87.44 94 PHE A C 1
ATOM 744 O O . PHE A 1 94 ? 15.462 2.840 -11.845 1.00 87.44 94 PHE A O 1
ATOM 751 N N . GLY A 1 95 ? 16.956 4.513 -11.920 1.00 88.38 95 GLY A N 1
ATOM 752 C CA . GLY A 1 95 ? 18.063 3.731 -12.481 1.00 88.38 95 GLY A CA 1
ATOM 753 C C . GLY A 1 95 ? 19.065 3.289 -11.415 1.00 88.38 95 GLY A C 1
ATOM 754 O O . GLY A 1 95 ? 19.269 3.985 -10.424 1.00 88.38 95 GLY A O 1
ATOM 755 N N . CYS A 1 96 ? 19.679 2.127 -11.613 1.00 90.12 96 CYS A N 1
ATOM 756 C CA . CYS A 1 96 ? 20.884 1.725 -10.903 1.00 90.12 96 CYS A CA 1
ATOM 757 C C . CYS A 1 96 ? 22.104 2.325 -11.599 1.00 90.12 96 CYS A C 1
ATOM 759 O O . CYS A 1 96 ? 22.296 2.090 -12.784 1.00 90.12 96 CYS A O 1
ATOM 761 N N . GLU A 1 97 ? 22.945 3.038 -10.859 1.00 89.75 97 GLU A N 1
ATOM 762 C CA . GLU A 1 97 ? 24.156 3.672 -11.402 1.00 89.75 97 GLU A CA 1
ATOM 763 C C . GLU A 1 97 ? 25.269 2.663 -11.729 1.00 89.75 97 GLU A C 1
ATOM 765 O O . GLU A 1 97 ? 26.157 2.960 -12.516 1.00 89.75 97 GLU A O 1
ATOM 770 N N . ILE A 1 98 ? 25.213 1.454 -11.157 1.00 88.62 98 ILE A N 1
ATOM 771 C CA . ILE A 1 98 ? 26.255 0.429 -11.317 1.00 88.62 98 ILE A CA 1
ATOM 772 C C . ILE A 1 98 ? 26.009 -0.431 -12.562 1.00 88.62 98 ILE A C 1
ATOM 774 O O . ILE A 1 98 ? 26.937 -0.721 -13.307 1.00 88.62 98 ILE A O 1
ATOM 778 N N . CYS A 1 99 ? 24.764 -0.858 -12.799 1.00 90.31 99 CYS A N 1
ATOM 779 C CA . CYS A 1 99 ? 24.432 -1.759 -13.912 1.00 90.31 99 CYS A CA 1
ATOM 780 C C . CYS A 1 99 ? 23.328 -1.239 -14.841 1.00 90.31 99 CYS A C 1
ATOM 782 O O . CYS A 1 99 ? 22.797 -2.001 -15.646 1.00 90.31 99 CYS A O 1
ATOM 784 N N . ASN A 1 100 ? 22.933 0.031 -14.711 1.00 86.44 100 ASN A N 1
ATOM 785 C CA . ASN A 1 100 ? 21.891 0.685 -15.513 1.00 86.44 100 ASN A CA 1
ATOM 786 C C . ASN A 1 100 ? 20.504 0.014 -15.487 1.00 86.44 100 ASN A C 1
ATOM 788 O O . ASN A 1 100 ? 19.595 0.421 -16.215 1.00 86.44 100 ASN A O 1
ATOM 792 N N . ALA A 1 101 ? 20.285 -0.967 -14.603 1.00 86.50 101 ALA A N 1
ATOM 793 C CA . ALA A 1 101 ? 18.980 -1.580 -14.405 1.00 86.50 101 ALA A CA 1
ATOM 794 C C . ALA A 1 101 ? 17.959 -0.525 -13.957 1.00 86.50 101 ALA A C 1
ATOM 796 O O . ALA A 1 101 ? 18.202 0.236 -13.019 1.00 86.50 101 ALA A O 1
ATOM 797 N N . ARG A 1 102 ? 16.798 -0.482 -14.620 1.00 86.94 102 ARG A N 1
ATOM 798 C CA . ARG A 1 102 ? 15.743 0.495 -14.325 1.00 86.94 102 ARG A CA 1
ATOM 799 C C . ARG A 1 102 ? 14.596 -0.135 -13.547 1.00 86.94 102 ARG A C 1
ATOM 801 O O . ARG A 1 102 ? 14.183 -1.265 -13.811 1.00 86.94 102 ARG A O 1
ATOM 808 N N . PHE A 1 103 ? 14.033 0.638 -12.629 1.00 86.69 103 PHE A N 1
ATOM 809 C CA . PHE A 1 103 ? 12.995 0.223 -11.703 1.00 86.69 103 PHE A CA 1
ATOM 810 C C . PHE A 1 103 ? 11.829 1.201 -11.699 1.00 86.69 103 PHE A C 1
ATOM 812 O O . PHE A 1 103 ? 11.977 2.415 -11.842 1.00 86.69 103 PHE A O 1
ATOM 819 N N . VAL A 1 104 ? 10.658 0.614 -11.485 1.00 84.81 104 VAL A N 1
ATOM 820 C CA . VAL A 1 104 ? 9.388 1.304 -11.296 1.00 84.81 104 VAL A CA 1
ATOM 821 C C . VAL A 1 104 ? 9.441 2.054 -9.960 1.00 84.81 104 VAL A C 1
ATOM 823 O O . VAL A 1 104 ? 9.266 3.257 -9.954 1.00 84.81 104 VAL A O 1
ATOM 826 N N . GLY A 1 105 ? 9.787 1.423 -8.829 1.00 84.25 105 GLY A N 1
ATOM 827 C CA . GLY A 1 105 ? 9.837 2.092 -7.519 1.00 84.25 105 GLY A CA 1
ATOM 828 C C . GLY A 1 105 ? 11.237 2.308 -6.924 1.00 84.25 105 GLY A C 1
ATOM 829 O O . GLY A 1 105 ? 12.143 1.493 -7.090 1.00 84.25 105 GLY A O 1
ATOM 830 N N . LYS A 1 106 ? 11.386 3.349 -6.086 1.00 86.06 106 LYS A N 1
ATOM 831 C CA . LYS A 1 106 ? 12.604 3.593 -5.278 1.00 86.06 106 LYS A CA 1
ATOM 832 C C . LYS A 1 106 ? 12.927 2.440 -4.317 1.00 86.06 106 LYS A C 1
ATOM 834 O O . LYS A 1 106 ? 14.094 2.161 -4.055 1.00 86.06 106 LYS A O 1
ATOM 839 N N . TYR A 1 107 ? 11.904 1.771 -3.778 1.00 86.31 107 TYR A N 1
ATOM 840 C CA . TYR A 1 107 ? 12.086 0.577 -2.944 1.00 86.31 107 TYR A CA 1
ATOM 841 C C . TYR A 1 107 ? 12.711 -0.577 -3.738 1.00 86.31 107 TYR A C 1
ATOM 843 O O . TYR A 1 107 ? 13.595 -1.259 -3.224 1.00 86.31 107 TYR A O 1
ATOM 851 N N . ASP A 1 108 ? 12.291 -0.767 -4.991 1.00 88.06 108 ASP A N 1
ATOM 852 C CA . ASP A 1 108 ? 12.813 -1.825 -5.856 1.00 88.06 108 ASP A CA 1
ATOM 853 C C . ASP A 1 108 ? 14.281 -1.574 -6.206 1.00 88.06 108 ASP A C 1
ATOM 855 O O . ASP A 1 108 ? 15.086 -2.496 -6.071 1.00 88.06 108 ASP A O 1
ATOM 859 N N . LEU A 1 109 ? 14.641 -0.322 -6.528 1.00 89.94 109 LEU A N 1
ATOM 860 C CA . LEU A 1 109 ? 16.036 0.091 -6.699 1.00 89.94 109 LEU A CA 1
ATOM 861 C C . LEU A 1 109 ? 16.847 -0.154 -5.419 1.00 89.94 109 LEU A C 1
ATOM 863 O O . LEU A 1 109 ? 17.868 -0.827 -5.467 1.00 89.94 109 LEU A O 1
ATOM 867 N N . ARG A 1 110 ? 16.381 0.307 -4.249 1.00 90.06 110 ARG A N 1
ATOM 868 C CA . ARG A 1 110 ? 17.091 0.086 -2.972 1.00 90.06 110 ARG A CA 1
ATOM 869 C C . ARG A 1 110 ? 17.294 -1.400 -2.677 1.00 90.06 110 ARG A C 1
ATOM 871 O O . ARG A 1 110 ? 18.354 -1.801 -2.210 1.00 90.06 110 ARG A O 1
ATOM 878 N N . ARG A 1 111 ? 16.278 -2.228 -2.938 1.00 88.69 111 ARG A N 1
ATOM 879 C CA . ARG A 1 111 ? 16.386 -3.683 -2.799 1.00 88.69 111 ARG A CA 1
ATOM 880 C C . ARG A 1 111 ? 17.425 -4.246 -3.762 1.00 88.69 111 ARG A C 1
ATOM 882 O O . ARG A 1 111 ? 18.163 -5.126 -3.337 1.00 88.69 111 ARG A O 1
ATOM 889 N N . HIS A 1 112 ? 17.443 -3.775 -5.007 1.00 88.38 112 HIS A N 1
ATOM 890 C CA . HIS A 1 112 ? 18.415 -4.174 -6.016 1.00 88.38 112 HIS A CA 1
ATOM 891 C C . HIS A 1 112 ? 19.839 -3.782 -5.622 1.00 88.38 112 HIS A C 1
ATOM 893 O O . HIS A 1 112 ? 20.708 -4.631 -5.724 1.00 88.38 112 HIS A O 1
ATOM 899 N N . MET A 1 113 ? 20.074 -2.584 -5.075 1.00 88.12 113 MET A N 1
ATOM 900 C CA . MET A 1 113 ? 21.417 -2.138 -4.667 1.00 88.12 113 MET A CA 1
ATOM 901 C C . MET A 1 113 ? 22.117 -3.098 -3.697 1.00 88.12 113 MET A C 1
ATOM 903 O O . MET A 1 113 ? 23.339 -3.163 -3.693 1.00 88.12 113 MET A O 1
ATOM 907 N N . ARG A 1 114 ? 21.360 -3.911 -2.947 1.00 87.00 114 ARG A N 1
ATOM 908 C CA . ARG A 1 114 ? 21.926 -4.964 -2.093 1.00 87.00 114 ARG A CA 1
ATOM 909 C C . ARG A 1 114 ? 22.745 -6.005 -2.853 1.00 87.00 114 ARG A C 1
ATOM 911 O O . ARG A 1 114 ? 23.625 -6.598 -2.259 1.00 87.00 114 ARG A O 1
ATOM 918 N N . ILE A 1 115 ? 22.491 -6.235 -4.142 1.00 84.81 115 ILE A N 1
ATOM 919 C CA . ILE A 1 115 ? 23.306 -7.171 -4.935 1.00 84.81 115 ILE A CA 1
ATOM 920 C C . ILE A 1 115 ? 24.695 -6.613 -5.253 1.00 84.81 115 ILE A C 1
ATOM 922 O O . ILE A 1 115 ? 25.595 -7.385 -5.556 1.00 84.81 115 ILE A O 1
ATOM 926 N N . HIS A 1 116 ? 24.847 -5.287 -5.211 1.00 83.50 116 HIS A N 1
ATOM 927 C CA . HIS A 1 116 ? 26.116 -4.606 -5.460 1.00 83.50 116 HIS A CA 1
ATOM 928 C C . HIS A 1 116 ? 26.912 -4.386 -4.171 1.00 83.50 116 HIS A C 1
ATOM 930 O O . HIS A 1 116 ? 28.109 -4.143 -4.232 1.00 83.50 116 HIS A O 1
ATOM 936 N N . THR A 1 117 ? 26.256 -4.468 -3.007 1.00 75.25 117 THR A N 1
ATOM 937 C CA . THR A 1 117 ? 26.884 -4.272 -1.690 1.00 75.25 117 THR A CA 1
ATOM 938 C C . THR A 1 117 ? 27.086 -5.569 -0.910 1.00 75.25 117 THR A C 1
ATOM 940 O O . THR A 1 117 ? 28.050 -5.675 -0.159 1.00 75.25 117 THR A O 1
ATOM 943 N N . ASP A 1 118 ? 26.196 -6.555 -1.056 1.00 65.44 118 ASP A N 1
ATOM 944 C CA . ASP A 1 118 ? 26.247 -7.797 -0.285 1.00 65.44 118 ASP A CA 1
ATOM 945 C C . ASP A 1 118 ? 26.918 -8.917 -1.093 1.00 65.44 118 ASP A C 1
ATOM 947 O O . ASP A 1 118 ? 26.500 -9.248 -2.207 1.00 65.44 118 ASP A O 1
ATOM 951 N N . ARG A 1 119 ? 27.900 -9.588 -0.470 1.00 58.19 119 ARG A N 1
ATOM 952 C CA . ARG A 1 119 ? 28.335 -10.949 -0.835 1.00 58.19 119 ARG A CA 1
ATOM 953 C C . ARG A 1 119 ? 27.076 -11.805 -1.084 1.00 58.19 119 ARG A C 1
ATOM 955 O O . ARG A 1 119 ? 26.126 -11.737 -0.299 1.00 58.19 119 ARG A O 1
ATOM 962 N N . PRO A 1 120 ? 27.013 -12.588 -2.169 1.00 52.12 120 PRO A N 1
ATOM 963 C CA . PRO A 1 120 ? 25.742 -13.011 -2.740 1.00 52.12 120 PRO A CA 1
ATOM 964 C C . PRO A 1 120 ? 24.919 -13.866 -1.765 1.00 52.12 120 PRO A C 1
ATOM 966 O O . PRO A 1 120 ? 25.363 -14.923 -1.319 1.00 52.12 120 PRO A O 1
ATOM 969 N N . ARG A 1 121 ? 23.655 -13.483 -1.511 1.00 53.62 121 ARG A N 1
ATOM 970 C CA . ARG A 1 121 ? 22.632 -14.418 -0.997 1.00 53.62 121 ARG A CA 1
ATOM 971 C C . ARG A 1 121 ? 22.261 -15.408 -2.099 1.00 53.62 121 ARG A C 1
ATOM 973 O O . ARG A 1 121 ? 21.150 -15.384 -2.632 1.00 53.62 121 ARG A O 1
ATOM 980 N N . THR A 1 122 ? 23.170 -16.316 -2.435 1.00 51.84 122 THR A N 1
ATOM 981 C CA . THR A 1 122 ? 22.773 -17.537 -3.129 1.00 51.84 122 THR A CA 1
ATOM 982 C C . THR A 1 122 ? 21.899 -18.361 -2.180 1.00 51.84 122 THR A C 1
ATOM 984 O O . THR A 1 122 ? 22.270 -18.568 -1.029 1.00 51.84 122 THR A O 1
ATOM 987 N N . LYS A 1 123 ? 20.763 -18.856 -2.691 1.00 49.94 123 LYS A N 1
ATOM 988 C CA . LYS A 1 123 ? 19.909 -19.934 -2.137 1.00 49.94 123 LYS A CA 1
ATOM 989 C C . LYS A 1 123 ? 18.651 -19.604 -1.314 1.00 49.94 123 LYS A C 1
ATOM 991 O O . LYS A 1 123 ? 18.040 -20.544 -0.832 1.00 49.94 123 LYS A O 1
ATOM 996 N N . ARG A 1 124 ? 18.137 -18.365 -1.215 1.00 47.88 124 ARG A N 1
ATOM 997 C CA . ARG A 1 124 ? 16.780 -18.175 -0.613 1.00 47.88 124 ARG A CA 1
ATOM 998 C C . ARG A 1 124 ? 15.609 -18.100 -1.594 1.00 47.88 124 ARG A C 1
ATOM 1000 O O . ARG A 1 124 ? 14.490 -18.361 -1.186 1.00 47.88 124 ARG A O 1
ATOM 1007 N N . ARG A 1 125 ? 15.841 -17.802 -2.879 1.00 45.62 125 ARG A N 1
ATOM 1008 C CA . ARG A 1 125 ? 14.770 -17.812 -3.900 1.00 45.62 125 ARG A CA 1
ATOM 1009 C C . ARG A 1 125 ? 14.557 -19.166 -4.576 1.00 45.62 125 ARG A C 1
ATOM 1011 O O . ARG A 1 125 ? 13.429 -19.459 -4.935 1.00 45.62 125 ARG A O 1
ATOM 1018 N N . LYS A 1 126 ? 15.597 -20.003 -4.688 1.00 41.47 126 LYS A N 1
ATOM 1019 C CA . LYS A 1 126 ? 15.442 -21.373 -5.209 1.00 41.47 126 LYS A CA 1
ATOM 1020 C C . LYS A 1 126 ? 14.653 -22.258 -4.241 1.00 41.47 126 LYS A C 1
ATOM 1022 O O . LYS A 1 126 ? 13.814 -23.012 -4.697 1.00 41.47 126 LYS A O 1
ATOM 1027 N N . ASN A 1 127 ? 14.839 -22.090 -2.928 1.00 40.78 127 ASN A N 1
ATOM 1028 C CA . ASN A 1 127 ? 14.108 -22.887 -1.941 1.00 40.78 127 ASN A CA 1
ATOM 1029 C C . ASN A 1 127 ? 12.631 -22.508 -1.833 1.00 40.78 127 ASN A C 1
ATOM 1031 O O . ASN A 1 127 ? 11.848 -23.398 -1.584 1.00 40.78 127 ASN A O 1
ATOM 1035 N N . VAL A 1 128 ? 12.245 -21.242 -2.052 1.00 50.50 128 VAL A N 1
ATOM 1036 C CA . VAL A 1 128 ? 10.821 -20.851 -2.034 1.00 50.50 128 VAL A CA 1
ATOM 1037 C C . VAL A 1 128 ? 10.090 -21.362 -3.276 1.00 50.50 128 VAL A C 1
ATOM 1039 O O . VAL A 1 128 ? 8.955 -21.787 -3.171 1.00 50.50 128 VAL A O 1
ATOM 1042 N N . ILE A 1 129 ? 10.735 -21.363 -4.448 1.00 52.31 129 ILE A N 1
ATOM 1043 C CA . ILE A 1 129 ? 10.120 -21.927 -5.661 1.00 52.31 129 ILE A CA 1
ATOM 1044 C C . ILE A 1 129 ? 10.103 -23.463 -5.583 1.00 52.31 129 ILE A C 1
ATOM 1046 O O . ILE A 1 129 ? 9.086 -24.058 -5.896 1.00 52.31 129 ILE A O 1
ATOM 1050 N N . LYS A 1 130 ? 11.169 -24.105 -5.076 1.00 46.34 130 LYS A N 1
ATOM 1051 C CA . LYS A 1 130 ? 11.198 -25.562 -4.853 1.00 46.34 130 LYS A CA 1
ATOM 1052 C C . LYS A 1 130 ? 10.169 -26.005 -3.808 1.00 46.34 130 LYS A C 1
ATOM 1054 O O . LYS A 1 130 ? 9.434 -26.935 -4.079 1.00 46.34 130 LYS A O 1
ATOM 1059 N N . SER A 1 131 ? 10.049 -25.296 -2.681 1.00 48.19 131 SER A N 1
ATOM 1060 C CA . SER A 1 131 ? 9.050 -25.609 -1.651 1.00 48.19 131 SER A CA 1
ATOM 1061 C C . SER A 1 131 ? 7.621 -25.337 -2.107 1.00 48.19 131 SER A C 1
ATOM 1063 O O . SER A 1 131 ? 6.716 -26.010 -1.643 1.00 48.19 131 SER A O 1
ATOM 1065 N N . ASN A 1 132 ? 7.402 -24.344 -2.976 1.00 49.69 132 ASN A N 1
ATOM 1066 C CA . ASN A 1 132 ? 6.070 -24.059 -3.504 1.00 49.69 132 ASN A CA 1
ATOM 1067 C C . ASN A 1 132 ? 5.661 -25.085 -4.568 1.00 49.69 132 ASN A C 1
ATOM 1069 O O . ASN A 1 132 ? 4.528 -25.537 -4.525 1.00 49.69 132 ASN A O 1
ATOM 1073 N N . ASN A 1 133 ? 6.582 -25.501 -5.445 1.00 46.16 133 ASN A N 1
ATOM 1074 C CA . ASN A 1 133 ? 6.317 -26.563 -6.419 1.00 46.16 133 ASN A CA 1
ATOM 1075 C C . ASN A 1 133 ? 6.155 -27.934 -5.732 1.00 46.16 133 ASN A C 1
ATOM 1077 O O . ASN A 1 133 ? 5.230 -28.657 -6.065 1.00 46.16 133 ASN A O 1
ATOM 1081 N N . GLU A 1 134 ? 6.968 -28.258 -4.713 1.00 50.41 134 GLU A N 1
ATOM 1082 C CA . GLU A 1 134 ? 6.792 -29.479 -3.897 1.00 50.41 134 GLU A CA 1
ATOM 1083 C C . GLU A 1 134 ? 5.460 -29.449 -3.119 1.00 50.41 134 GLU A C 1
ATOM 1085 O O . GLU A 1 134 ? 4.828 -30.479 -2.928 1.00 50.41 134 GLU A O 1
ATOM 1090 N N . GLN A 1 135 ? 4.985 -28.273 -2.685 1.00 52.31 135 GLN A N 1
ATOM 1091 C CA . GLN A 1 135 ? 3.663 -28.130 -2.056 1.00 52.31 135 GLN A CA 1
ATOM 1092 C C . GLN A 1 135 ? 2.493 -28.172 -3.048 1.00 52.31 135 GLN A C 1
ATOM 1094 O 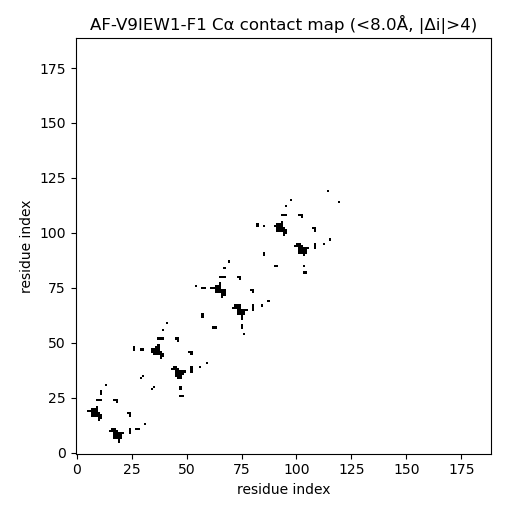O . GLN A 1 135 ? 1.371 -28.422 -2.612 1.00 52.31 135 GLN A O 1
ATOM 1099 N N . GLU A 1 136 ? 2.714 -27.893 -4.334 1.00 53.16 136 GLU A N 1
ATOM 1100 C CA . GLU A 1 136 ? 1.706 -28.061 -5.388 1.00 53.16 136 GLU A CA 1
ATOM 1101 C C . GLU A 1 136 ? 1.616 -29.532 -5.821 1.00 53.16 136 GLU A C 1
ATOM 1103 O O . GLU A 1 136 ? 0.512 -30.066 -5.824 1.00 53.16 136 GLU A O 1
ATOM 1108 N N . GLU A 1 137 ? 2.742 -30.232 -6.008 1.00 54.56 137 GLU A N 1
ATOM 1109 C CA . GLU A 1 137 ? 2.759 -31.684 -6.285 1.00 54.56 137 GLU A CA 1
ATOM 1110 C C . GLU A 1 137 ? 2.135 -32.499 -5.139 1.00 54.56 137 GLU A C 1
ATOM 1112 O O . GLU A 1 137 ? 1.264 -33.331 -5.376 1.00 54.56 137 GLU A O 1
ATOM 1117 N N . ILE A 1 138 ? 2.470 -32.200 -3.875 1.00 58.38 138 ILE A N 1
ATOM 1118 C CA . ILE A 1 138 ? 1.853 -32.879 -2.719 1.00 58.38 138 ILE A CA 1
ATOM 1119 C C . ILE A 1 138 ? 0.349 -32.562 -2.623 1.00 58.38 138 ILE A C 1
ATOM 1121 O O . ILE A 1 138 ? -0.421 -33.374 -2.111 1.00 58.38 138 ILE A O 1
ATOM 1125 N N . LYS A 1 139 ? -0.117 -31.396 -3.091 1.00 57.12 139 LYS A N 1
ATOM 1126 C CA . LYS A 1 139 ? -1.559 -31.098 -3.132 1.00 57.12 139 LYS A CA 1
ATOM 1127 C C . LYS A 1 139 ? -2.263 -31.881 -4.232 1.00 57.12 139 LYS A C 1
ATOM 1129 O O . LYS A 1 139 ? -3.344 -32.390 -3.970 1.00 57.12 139 LYS A O 1
ATOM 1134 N N . GLU A 1 140 ? -1.667 -31.995 -5.413 1.00 58.03 140 GLU A N 1
ATOM 1135 C CA . GLU A 1 140 ? -2.236 -32.759 -6.528 1.00 58.03 140 GLU A CA 1
ATOM 1136 C C . GLU A 1 140 ? -2.275 -34.264 -6.224 1.00 58.03 140 GLU A C 1
ATOM 1138 O O . GLU A 1 140 ? -3.308 -34.895 -6.440 1.00 58.03 140 GLU A O 1
ATOM 1143 N N . GLU A 1 141 ? -1.227 -34.823 -5.609 1.00 58.81 141 GLU A N 1
ATOM 1144 C CA . GLU A 1 141 ? -1.219 -36.221 -5.155 1.00 58.81 141 GLU A CA 1
ATOM 1145 C C . GLU A 1 141 ? -2.255 -36.485 -4.051 1.00 58.81 141 GLU A C 1
ATOM 1147 O O . GLU A 1 141 ? -2.936 -37.508 -4.078 1.00 58.81 141 GLU A O 1
ATOM 1152 N N . ASN A 1 142 ? -2.431 -35.558 -3.100 1.00 51.12 142 ASN A N 1
ATOM 1153 C CA . ASN A 1 142 ? -3.449 -35.701 -2.054 1.00 51.12 142 ASN A CA 1
ATOM 1154 C C . ASN A 1 142 ? -4.878 -35.531 -2.591 1.00 51.12 142 ASN A C 1
ATOM 1156 O O . ASN A 1 142 ? -5.784 -36.199 -2.095 1.00 51.12 142 ASN A O 1
ATOM 1160 N N . ILE A 1 143 ? -5.091 -34.679 -3.602 1.00 59.28 143 ILE A N 1
ATOM 1161 C CA . ILE A 1 143 ? -6.383 -34.565 -4.293 1.00 59.28 143 ILE A CA 1
ATOM 1162 C C . ILE A 1 143 ? -6.675 -35.873 -5.037 1.00 59.28 143 ILE A C 1
ATOM 1164 O O . ILE A 1 143 ? -7.727 -36.462 -4.802 1.00 59.28 143 ILE A O 1
ATOM 1168 N N . ALA A 1 144 ? -5.720 -36.398 -5.811 1.00 60.94 144 ALA A N 1
ATOM 1169 C CA . ALA A 1 144 ? -5.874 -37.672 -6.514 1.00 60.94 144 ALA A CA 1
ATOM 1170 C C . ALA A 1 144 ? -6.108 -38.857 -5.555 1.00 60.94 144 ALA A C 1
ATOM 1172 O O . ALA A 1 144 ? -6.961 -39.705 -5.814 1.00 60.94 144 ALA A O 1
ATOM 1173 N N . ALA A 1 145 ? -5.409 -38.906 -4.415 1.00 57.88 145 ALA A N 1
ATOM 1174 C CA . ALA A 1 145 ? -5.623 -39.930 -3.390 1.00 57.88 145 ALA A CA 1
ATOM 1175 C C . ALA A 1 145 ? -6.994 -39.793 -2.7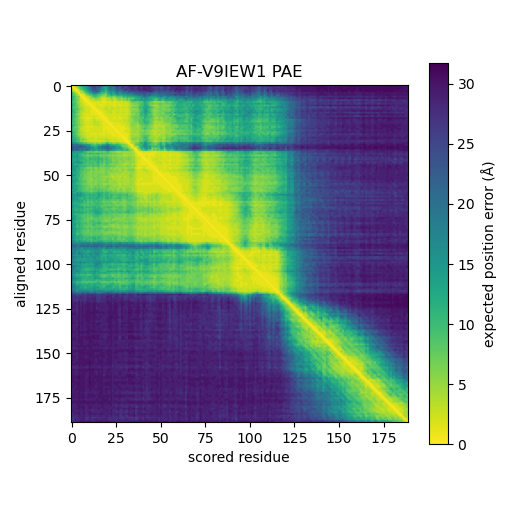03 1.00 57.88 145 ALA A C 1
ATOM 1177 O O . ALA A 1 145 ? -7.649 -40.801 -2.434 1.00 57.88 145 ALA A O 1
ATOM 1178 N N . SER A 1 146 ? -7.457 -38.561 -2.453 1.00 57.03 146 SER A N 1
ATOM 1179 C CA . SER A 1 146 ? -8.796 -38.317 -1.904 1.00 57.03 146 SER A CA 1
ATOM 1180 C C . SER A 1 146 ? -9.907 -38.692 -2.889 1.00 57.03 146 SER A C 1
ATOM 1182 O O . SER A 1 146 ? -10.881 -39.313 -2.478 1.00 57.03 146 SER A O 1
ATOM 1184 N N . GLU A 1 147 ? -9.723 -38.429 -4.187 1.00 59.91 147 GLU A N 1
ATOM 1185 C CA . GLU A 1 147 ? -10.654 -38.842 -5.243 1.00 59.91 147 GLU A CA 1
ATOM 1186 C C . GLU A 1 147 ? -10.706 -40.372 -5.391 1.00 59.91 147 GLU A C 1
ATOM 1188 O O . GLU A 1 147 ? -11.780 -40.946 -5.582 1.00 59.91 147 GLU A O 1
ATOM 1193 N N . GLN A 1 148 ? -9.572 -41.070 -5.245 1.00 59.72 148 GLN A N 1
ATOM 1194 C CA . GLN A 1 148 ? -9.551 -42.539 -5.241 1.00 59.72 148 GLN A CA 1
ATOM 1195 C C . GLN A 1 148 ? -10.269 -43.142 -4.026 1.00 59.72 148 GLN A C 1
ATOM 1197 O O . GLN A 1 148 ? -10.977 -44.138 -4.180 1.00 59.72 148 GLN A O 1
ATOM 1202 N N . LEU A 1 149 ? -10.146 -42.532 -2.843 1.00 58.56 149 LEU A N 1
ATOM 1203 C CA . LEU A 1 149 ? -10.894 -42.947 -1.652 1.00 58.56 149 LEU A CA 1
ATOM 1204 C C . LEU A 1 149 ? -12.402 -42.725 -1.832 1.00 58.56 149 LEU A C 1
ATOM 1206 O O . LEU A 1 149 ? -13.173 -43.646 -1.574 1.00 58.56 149 LEU A O 1
ATOM 1210 N N . THR A 1 150 ? -12.832 -41.577 -2.371 1.00 55.28 150 THR A N 1
ATOM 1211 C CA . THR A 1 150 ? -14.262 -41.310 -2.622 1.00 55.28 150 THR A CA 1
ATOM 1212 C C . THR A 1 150 ? -14.850 -42.212 -3.708 1.00 55.28 150 THR A C 1
ATOM 1214 O O . THR A 1 150 ? -16.007 -42.623 -3.618 1.00 55.28 150 THR A O 1
ATOM 1217 N N . ASN A 1 151 ? -14.056 -42.581 -4.719 1.00 58.41 151 ASN A N 1
ATOM 1218 C CA . ASN A 1 151 ? -14.471 -43.546 -5.740 1.00 58.41 151 ASN A CA 1
ATOM 1219 C C . ASN A 1 151 ? -14.573 -44.971 -5.162 1.00 58.41 151 ASN A C 1
ATOM 1221 O O . ASN A 1 151 ? -15.490 -45.712 -5.499 1.00 58.41 151 ASN A O 1
ATOM 1225 N N . SER A 1 152 ? -13.684 -45.355 -4.241 1.00 59.38 152 SER A N 1
ATOM 1226 C CA . SER A 1 152 ? -13.786 -46.643 -3.541 1.00 59.38 152 SER A CA 1
ATOM 1227 C C . SER A 1 152 ? -14.974 -46.690 -2.573 1.00 59.38 152 SER A C 1
ATOM 1229 O O . SER A 1 152 ? -15.618 -47.730 -2.450 1.00 59.38 152 SER A O 1
ATOM 1231 N N . GLU A 1 153 ? -15.273 -45.588 -1.881 1.00 59.66 153 GLU A N 1
ATOM 1232 C CA . GLU A 1 153 ? -16.427 -45.487 -0.980 1.00 59.66 153 GLU A CA 1
ATOM 1233 C C . GLU A 1 153 ? -17.752 -45.516 -1.751 1.00 59.66 153 GLU A C 1
ATOM 1235 O O . GLU A 1 153 ? -18.686 -46.195 -1.332 1.00 59.66 153 GLU A O 1
ATOM 1240 N N . THR A 1 154 ? -17.830 -44.858 -2.911 1.00 59.78 154 THR A N 1
ATOM 1241 C CA . THR A 1 154 ? -19.026 -44.897 -3.775 1.00 59.78 154 THR A CA 1
ATOM 1242 C C . THR A 1 154 ? -19.267 -46.284 -4.371 1.00 59.78 154 THR A C 1
ATOM 1244 O O . THR A 1 154 ? -20.405 -46.747 -4.334 1.00 59.78 154 THR A O 1
ATOM 1247 N N . VAL A 1 155 ? -18.221 -46.996 -4.810 1.00 61.06 155 VAL A N 1
ATOM 1248 C CA . VAL A 1 155 ? -18.336 -48.393 -5.280 1.00 61.06 155 VAL A CA 1
ATOM 1249 C C . VAL A 1 155 ? -18.793 -49.333 -4.157 1.00 61.06 155 VAL A C 1
ATOM 1251 O O . VAL A 1 155 ? -19.638 -50.198 -4.384 1.00 61.06 155 VAL A O 1
ATOM 1254 N N . LEU A 1 156 ? -18.294 -49.154 -2.928 1.00 61.75 156 LEU A N 1
ATOM 1255 C CA . LEU A 1 156 ? -18.760 -49.932 -1.774 1.00 61.75 156 LEU A CA 1
ATOM 1256 C C . LEU A 1 156 ? -20.226 -49.635 -1.436 1.00 61.75 156 LEU A C 1
ATOM 1258 O O . LEU A 1 156 ? -20.972 -50.567 -1.151 1.00 61.75 156 LEU A O 1
ATOM 1262 N N . ILE A 1 157 ? -20.658 -48.372 -1.496 1.00 60.66 157 ILE A N 1
ATOM 1263 C CA . ILE A 1 157 ? -22.064 -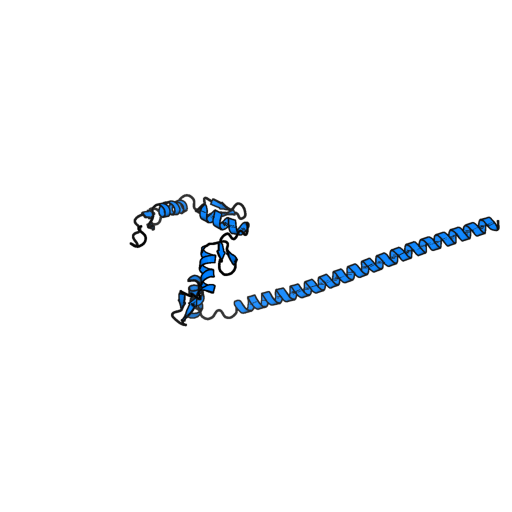48.001 -1.272 1.00 60.66 157 ILE A CA 1
ATOM 1264 C C . ILE A 1 157 ? -22.965 -48.622 -2.348 1.00 60.66 157 ILE A C 1
ATOM 1266 O O . ILE A 1 157 ? -23.998 -49.196 -2.014 1.00 60.66 157 ILE A O 1
ATOM 1270 N N . GLU A 1 158 ? -22.569 -48.571 -3.620 1.00 65.56 158 GLU A N 1
ATOM 1271 C CA . GLU A 1 158 ? -23.343 -49.147 -4.727 1.00 65.56 158 GLU A CA 1
ATOM 1272 C C . GLU A 1 158 ? -23.436 -50.683 -4.615 1.00 65.56 158 GLU A C 1
ATOM 1274 O O . GLU A 1 158 ? -24.509 -51.263 -4.792 1.00 65.56 158 GLU A O 1
ATOM 1279 N N . GLN A 1 159 ? -22.356 -51.350 -4.192 1.00 66.25 159 GLN A N 1
ATOM 1280 C CA . GLN A 1 159 ? -22.345 -52.796 -3.944 1.00 66.25 159 GLN A CA 1
ATOM 1281 C C . GLN A 1 159 ? -23.148 -53.207 -2.694 1.00 66.25 159 GLN A C 1
ATOM 1283 O O . GLN A 1 159 ? -23.786 -54.264 -2.683 1.00 66.25 159 GLN A O 1
ATOM 1288 N N . VAL A 1 160 ? -23.179 -52.374 -1.649 1.00 63.66 160 VAL A N 1
ATOM 1289 C CA . VAL A 1 160 ? -24.057 -52.579 -0.483 1.00 63.66 160 VAL A CA 1
ATOM 1290 C C . VAL A 1 160 ? -25.532 -52.406 -0.863 1.00 63.66 160 VAL A C 1
ATOM 1292 O O . VAL A 1 160 ? -26.356 -53.210 -0.435 1.00 63.66 160 VAL A O 1
ATOM 1295 N N . LEU A 1 161 ? -25.885 -51.430 -1.705 1.00 66.31 161 LEU A N 1
ATOM 1296 C CA . LEU A 1 161 ? -27.272 -51.247 -2.157 1.00 66.31 161 LEU A CA 1
ATOM 1297 C C . LEU A 1 161 ? -27.750 -52.422 -3.023 1.00 66.31 161 LEU A C 1
ATOM 1299 O O . LEU A 1 161 ? -28.831 -52.956 -2.784 1.00 66.31 161 LEU A O 1
ATOM 1303 N N . LEU A 1 162 ? -26.911 -52.902 -3.948 1.00 63.25 162 LEU A N 1
ATOM 1304 C CA . LEU A 1 162 ? -27.225 -54.087 -4.756 1.00 63.25 162 LEU A CA 1
ATOM 1305 C C . LEU A 1 162 ? -27.401 -55.352 -3.899 1.00 63.25 162 LEU A C 1
ATOM 1307 O O . LEU A 1 162 ? -28.269 -56.174 -4.181 1.00 63.25 162 LEU A O 1
ATOM 1311 N N . THR A 1 163 ? -26.609 -55.526 -2.837 1.00 59.53 163 THR A N 1
ATOM 1312 C CA . THR A 1 163 ? -26.771 -56.679 -1.930 1.00 59.53 163 THR A CA 1
ATOM 1313 C C . THR A 1 163 ? -28.002 -56.559 -1.032 1.00 59.53 163 THR A C 1
ATOM 1315 O O . THR A 1 163 ? -28.630 -57.580 -0.757 1.00 59.53 163 THR A O 1
ATOM 1318 N N . GLN A 1 164 ? -28.401 -55.345 -0.633 1.00 59.69 164 GLN A N 1
ATOM 1319 C CA . GLN A 1 164 ? -29.657 -55.113 0.088 1.00 59.69 164 GLN A CA 1
ATOM 1320 C C . GLN A 1 164 ? -30.881 -55.465 -0.770 1.00 59.69 164 GLN A C 1
ATOM 1322 O O . GLN A 1 164 ? -31.759 -56.181 -0.280 1.00 59.69 164 GLN A O 1
ATOM 1327 N N . ASP A 1 165 ? -30.898 -55.076 -2.049 1.00 58.78 165 ASP A N 1
ATOM 1328 C CA . ASP A 1 165 ? -31.948 -55.483 -2.996 1.00 58.78 165 ASP A CA 1
ATOM 1329 C C . ASP A 1 165 ? -31.995 -57.011 -3.168 1.00 58.78 165 ASP A C 1
ATOM 1331 O O . ASP A 1 165 ? -33.066 -57.613 -3.085 1.00 58.78 165 ASP A O 1
ATOM 1335 N N . VAL A 1 166 ? -30.840 -57.678 -3.303 1.00 58.88 166 VAL A N 1
ATOM 1336 C CA . VAL A 1 166 ? -30.783 -59.151 -3.394 1.00 58.88 166 VAL A CA 1
ATOM 1337 C C . VAL A 1 166 ? -31.307 -59.817 -2.114 1.00 58.88 166 VAL A C 1
ATOM 1339 O O . VAL A 1 166 ? -32.064 -60.782 -2.201 1.00 58.88 166 VAL A O 1
ATOM 1342 N N . THR A 1 167 ? -30.978 -59.311 -0.920 1.00 57.53 167 THR A N 1
ATOM 1343 C CA . THR A 1 167 ? -31.500 -59.885 0.337 1.00 57.53 167 THR A CA 1
ATOM 1344 C C . THR A 1 167 ? -33.006 -59.699 0.514 1.00 57.53 167 THR A C 1
ATOM 1346 O O . THR A 1 167 ? -33.657 -60.603 1.037 1.00 57.53 167 THR A O 1
ATOM 1349 N N . GLN A 1 168 ? -33.576 -58.582 0.049 1.00 60.22 168 GLN A N 1
ATOM 1350 C CA . GLN A 1 168 ? -35.028 -58.375 0.070 1.00 60.22 168 GLN A CA 1
ATOM 1351 C C . GLN A 1 168 ? -35.746 -59.327 -0.895 1.00 60.22 168 GLN A C 1
ATOM 1353 O O . GLN A 1 168 ? -36.784 -59.884 -0.538 1.00 60.22 168 GLN A O 1
ATOM 1358 N N . VAL A 1 169 ? -35.170 -59.581 -2.076 1.00 57.94 169 VAL A N 1
ATOM 1359 C CA . VAL A 1 169 ? -35.700 -60.570 -3.031 1.00 57.94 169 VAL A CA 1
ATOM 1360 C C . VAL A 1 169 ? -35.643 -61.986 -2.445 1.00 57.94 169 VAL A C 1
ATOM 1362 O O . VAL A 1 169 ? -36.643 -62.697 -2.491 1.00 57.94 169 VAL A O 1
ATOM 1365 N N . VAL A 1 170 ? -34.532 -62.379 -1.809 1.00 57.97 170 VAL A N 1
ATOM 1366 C CA . VAL A 1 170 ? -34.401 -63.702 -1.163 1.00 57.97 170 VAL A CA 1
ATOM 1367 C C . VAL A 1 170 ? -35.378 -63.866 0.012 1.00 57.97 170 VAL A C 1
ATOM 1369 O O . VAL A 1 170 ? -35.957 -64.939 0.181 1.00 57.97 170 VAL A O 1
ATOM 1372 N N . GLN A 1 171 ? -35.625 -62.816 0.807 1.00 56.84 171 GLN A N 1
ATOM 1373 C CA . GLN A 1 171 ? -36.655 -62.852 1.854 1.00 56.84 171 GLN A CA 1
ATOM 1374 C C . GLN A 1 171 ? -38.060 -63.037 1.264 1.00 56.84 171 GLN A C 1
ATOM 1376 O O . GLN A 1 171 ? -38.794 -63.907 1.731 1.00 56.84 171 GLN A O 1
ATOM 1381 N N . GLN A 1 172 ? -38.407 -62.310 0.197 1.00 56.47 172 GLN A N 1
ATOM 1382 C CA . GLN A 1 172 ? -39.695 -62.469 -0.490 1.00 56.47 172 GLN A CA 1
ATOM 1383 C C . GLN A 1 172 ? -39.874 -63.855 -1.129 1.00 56.47 172 GLN A C 1
ATOM 1385 O O . GLN A 1 172 ? -40.989 -64.378 -1.146 1.00 56.47 172 GLN A O 1
ATOM 1390 N N . GLU A 1 173 ? -38.809 -64.463 -1.653 1.00 58.59 173 GLU A N 1
ATOM 1391 C CA . GLU A 1 173 ? -38.857 -65.834 -2.177 1.00 58.59 173 GLU A CA 1
ATOM 1392 C C . GLU A 1 173 ? -39.040 -66.865 -1.056 1.00 58.59 173 GLU A C 1
ATOM 1394 O O . GLU A 1 173 ? -39.897 -67.738 -1.181 1.00 58.59 173 GLU A O 1
ATOM 1399 N N . SER A 1 174 ? -38.353 -66.710 0.082 1.00 56.41 174 SER A N 1
ATOM 1400 C CA . SER A 1 174 ? -38.544 -67.591 1.247 1.00 56.41 174 SER A CA 1
ATOM 1401 C C . SER A 1 174 ? -39.950 -67.488 1.857 1.00 56.41 174 SER A C 1
ATOM 1403 O O . SER A 1 174 ? -40.509 -68.483 2.318 1.00 56.41 174 SER A O 1
ATOM 1405 N N . GLU A 1 175 ? -40.562 -66.300 1.822 1.00 56.06 175 GLU A N 1
ATOM 1406 C CA . GLU A 1 175 ? -41.951 -66.104 2.243 1.00 56.06 175 GLU A CA 1
ATOM 1407 C C . GLU A 1 175 ? -42.931 -66.750 1.257 1.00 56.06 175 GLU A C 1
ATOM 1409 O O . GLU A 1 175 ? -43.892 -67.379 1.697 1.00 56.06 175 GLU A O 1
ATOM 1414 N N . LYS A 1 176 ? -42.676 -66.680 -0.058 1.00 58.47 176 LYS A N 1
ATOM 1415 C CA . LYS A 1 176 ? -43.485 -67.384 -1.069 1.00 58.47 176 LYS A CA 1
ATOM 1416 C C . LYS A 1 176 ? -43.408 -68.902 -0.922 1.00 58.47 176 LYS A C 1
ATOM 1418 O O . LYS A 1 176 ? -44.452 -69.544 -0.929 1.00 58.47 176 LYS A O 1
ATOM 1423 N N . GLU A 1 177 ? -42.220 -69.467 -0.709 1.00 58.66 177 GLU A N 1
ATOM 1424 C CA . GLU A 1 177 ? -42.065 -70.910 -0.467 1.00 58.66 177 GLU A CA 1
ATOM 1425 C C . GLU A 1 177 ? -42.798 -71.363 0.807 1.00 58.66 177 GLU A C 1
ATOM 1427 O O . GLU A 1 177 ? -43.404 -72.435 0.835 1.00 58.66 177 GLU A O 1
ATOM 1432 N N . ASN A 1 178 ? -42.807 -70.532 1.856 1.00 58.09 178 ASN A N 1
ATOM 1433 C CA . ASN A 1 178 ? -43.521 -70.818 3.102 1.00 58.09 178 ASN A CA 1
ATOM 1434 C C . ASN A 1 178 ? -45.052 -70.717 2.930 1.00 58.09 178 ASN A C 1
ATOM 1436 O O . ASN A 1 178 ? -45.802 -71.516 3.497 1.00 58.09 178 ASN A O 1
ATOM 1440 N N . VAL A 1 179 ? -45.528 -69.782 2.100 1.00 58.50 179 VAL A N 1
ATOM 1441 C CA . VAL A 1 179 ? -46.948 -69.669 1.725 1.00 58.50 179 VAL A CA 1
ATOM 1442 C C . VAL A 1 179 ? -47.385 -70.848 0.845 1.00 58.50 179 VAL A C 1
ATOM 1444 O O . VAL A 1 179 ? -48.452 -71.408 1.092 1.00 58.50 179 VAL A O 1
ATOM 1447 N N . ASP A 1 180 ? -46.561 -71.297 -0.103 1.00 59.72 180 ASP A N 1
ATOM 1448 C CA . ASP A 1 180 ? -46.844 -72.472 -0.942 1.00 59.72 180 ASP A CA 1
ATOM 1449 C C . A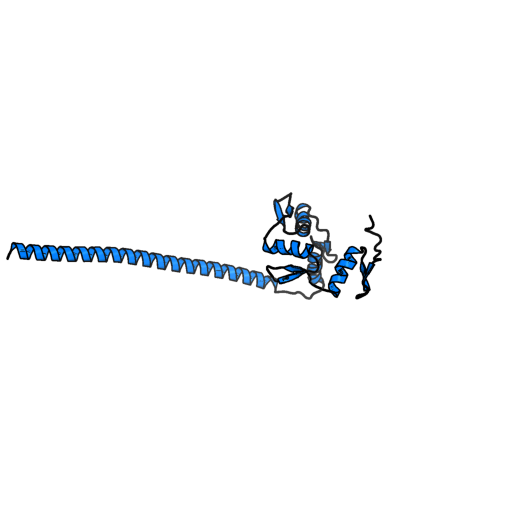SP A 1 180 ? -46.800 -73.787 -0.136 1.00 59.72 180 ASP A C 1
ATOM 1451 O O . ASP A 1 180 ? -47.603 -74.697 -0.368 1.00 59.72 180 ASP A O 1
ATOM 1455 N N . ALA A 1 181 ? -45.916 -73.896 0.863 1.00 61.06 181 ALA A N 1
ATOM 1456 C CA . ALA A 1 181 ? -45.887 -75.025 1.796 1.00 61.06 181 ALA A CA 1
ATOM 1457 C C . ALA A 1 181 ? -47.134 -75.065 2.702 1.00 61.06 181 ALA A C 1
ATOM 1459 O O . ALA A 1 181 ? -47.719 -76.134 2.901 1.00 61.06 181 ALA A O 1
ATOM 1460 N N . LEU A 1 182 ? -47.585 -73.908 3.204 1.00 59.97 182 LEU A N 1
ATOM 1461 C CA . LEU A 1 182 ? -48.844 -73.784 3.949 1.00 59.97 182 LEU A CA 1
ATOM 1462 C C . LEU A 1 182 ? -50.063 -74.096 3.070 1.00 59.97 182 LEU A C 1
ATOM 1464 O O . LEU A 1 182 ? -50.971 -74.793 3.518 1.00 59.97 182 LEU A O 1
ATOM 1468 N N . PHE A 1 183 ? -50.078 -73.644 1.815 1.00 58.94 183 PHE A N 1
ATOM 1469 C CA . PHE A 1 183 ? -51.159 -73.935 0.872 1.00 58.94 183 PHE A CA 1
ATOM 1470 C C . PHE A 1 183 ? -51.266 -75.441 0.568 1.00 58.94 183 PHE A C 1
ATOM 1472 O O . PHE A 1 183 ? -52.363 -76.000 0.601 1.00 58.94 183 PHE A O 1
ATOM 1479 N N . ASN A 1 184 ? -50.137 -76.135 0.388 1.00 59.22 184 ASN A N 1
ATOM 1480 C CA . ASN A 1 184 ? -50.117 -77.592 0.205 1.00 59.22 184 ASN A CA 1
ATOM 1481 C C . ASN A 1 184 ? -50.571 -78.373 1.457 1.00 59.22 184 ASN A C 1
ATOM 1483 O O . ASN A 1 184 ? -51.204 -79.418 1.321 1.00 59.22 184 ASN A O 1
ATOM 1487 N N . LEU A 1 185 ? -50.312 -77.872 2.671 1.00 60.44 185 LEU A N 1
ATOM 1488 C CA . LEU A 1 185 ? -50.811 -78.479 3.916 1.00 60.44 185 LEU A CA 1
ATOM 1489 C C . LEU A 1 185 ? -52.333 -78.343 4.087 1.00 60.44 185 LEU A C 1
ATOM 1491 O O . LEU A 1 185 ? -52.952 -79.224 4.673 1.00 60.44 185 LEU A O 1
ATOM 1495 N N . ILE A 1 186 ? -52.940 -77.270 3.569 1.00 59.59 186 ILE A N 1
ATOM 1496 C CA . ILE A 1 186 ? -54.393 -77.027 3.654 1.00 59.59 186 ILE A CA 1
ATOM 1497 C C . ILE A 1 186 ? -55.163 -77.818 2.579 1.00 59.59 186 ILE A C 1
ATOM 1499 O O . ILE A 1 186 ? -56.342 -78.109 2.756 1.00 59.59 186 ILE A O 1
ATOM 1503 N N . GLN A 1 187 ? -54.519 -78.182 1.465 1.00 55.62 187 GLN A N 1
ATOM 1504 C CA . GLN A 1 187 ? -55.175 -78.872 0.347 1.00 55.62 187 GLN A CA 1
ATOM 1505 C C . GLN A 1 187 ? -55.124 -80.414 0.443 1.00 55.62 187 GLN A C 1
ATOM 1507 O O . GLN A 1 187 ? -55.901 -81.086 -0.236 1.00 55.62 187 GLN A O 1
ATOM 1512 N N . TYR A 1 188 ? -54.239 -80.975 1.280 1.00 54.81 188 TYR A N 1
ATOM 1513 C CA . TYR A 1 188 ? -54.040 -82.426 1.452 1.00 54.81 188 TYR A CA 1
ATOM 1514 C C . TYR A 1 188 ? -54.167 -82.926 2.910 1.00 54.81 188 TYR A C 1
ATOM 1516 O O . TYR A 1 188 ? -53.744 -84.047 3.203 1.00 54.81 188 TYR A O 1
ATOM 1524 N N . GLY A 1 189 ? -54.746 -82.126 3.812 1.00 49.25 189 GLY A N 1
ATOM 1525 C CA . GLY A 1 189 ? -55.133 -82.513 5.180 1.00 49.25 189 GLY A CA 1
ATOM 1526 C C . GLY A 1 189 ? -56.639 -82.427 5.380 1.00 49.25 189 GLY A C 1
ATOM 1527 O O . GLY A 1 189 ? -57.175 -83.285 6.115 1.00 49.25 189 GLY A O 1
#

Organism: Apis cerana (NCBI:txid7461)

Foldseek 3Di:
DPDPPPDFPAADPVPRDGHPDPVVNVLVVCCVVPNFPAAAPVPRDGDSDPVVSVLVVCVVVVDFPAADPPPRDGHSDPVVNVLVVCVVVVDQPDADPPPRDGHSDPVVNVVVCCCVVDDDPPDPVVVVVVVVVVVVVVVVVVVVVVVVVVVVVVVVVVVVVVVVVVVVVVVVVVVVVVVVVVVVVVVPD

Solvent-accessible 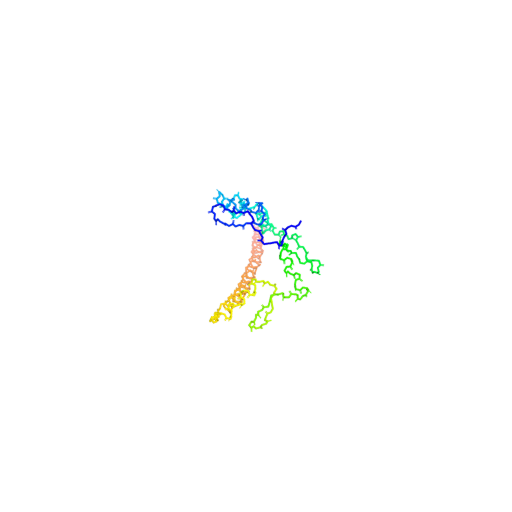surface area (backbone atoms only — not comparable to full-atom values): 11142 Å² total; per-residue (Å²): 140,91,86,80,82,83,62,42,85,35,62,38,88,91,78,66,54,60,24,74,42,62,70,58,40,57,56,49,52,38,51,78,79,48,59,47,80,36,66,39,88,90,77,66,53,61,26,71,43,68,67,61,46,54,62,52,49,34,70,77,73,64,49,42,88,33,62,37,91,88,79,65,57,59,21,72,41,66,70,56,41,59,56,50,51,28,73,78,68,67,50,42,84,36,65,38,91,88,78,65,52,63,20,73,42,71,67,56,43,58,60,52,52,45,69,81,72,42,83,77,83,78,70,67,68,61,52,54,53,50,53,49,50,54,54,48,53,54,46,53,52,50,49,54,52,50,52,51,50,52,52,52,51,50,53,50,51,53,52,50,51,55,49,52,54,50,51,52,53,52,52,54,50,54,50,49,54,50,51,52,52,51,51,53,53,70,76,76,109

Mean predicted aligned error: 18.3 Å

Radius of gyration: 36.79 Å; Cα contacts (8 Å, |Δi|>4): 133; chains: 1; bounding box: 84×111×44 Å

Nearest PDB structures (foldseek):
  2i13-assembly2_B  TM=8.292E-01  e=6.797E-13  Mus musculus
  2i13-assembly1_A  TM=8.830E-01  e=3.007E-12  Mus musculus
  5v3g-assembly1_A  TM=7.867E-01  e=2.294E-12  Homo sapiens
  7eyi-assembly1_G  TM=7.936E-01  e=3.650E-10  Homo sapiens
  8e3e-assembly3_F  TM=7.074E-01  e=5.475E-10  Homo sapiens

InterPro domains:
  IPR013087 Zinc finger C2H2-type [PF00096] (10-32)
  IPR013087 Zinc finger C2H2-type [PF00096] (38-60)
  IPR013087 Zinc finger C2H2-type [PF00096] (66-88)
  IPR013087 Zinc finger C2H2-type [PS00028] (12-32)
  IPR013087 Zinc finger C2H2-type [PS00028] (40-60)
  IPR013087 Zinc finger C2H2-type [PS00028] (68-88)
  IPR013087 Zinc finger C2H2-type [PS00028] (96-116)
  IPR013087 Zinc finger C2H2-type [PS50157] (10-37)
  IPR013087 Zinc finger C2H2-type [PS50157] (38-65)
  IPR013087 Zinc finger C2H2-type [PS50157] (66-93)
  IPR013087 Zinc finger C2H2-type [PS50157] (94-121)
  IPR013087 Zinc finger C2H2-type [SM00355] (10-32)
  IPR013087 Zinc finger C2H2-type [SM00355] (38-60)
  IPR013087 Zinc finger C2H2-type [SM00355] (66-88)
  IPR013087 Zinc finger C2H2-type [SM00355] (94-116)
  IPR036236 Zinc finger C2H2 superfamily [SSF57667] (18-75)
  IPR036236 Zinc finger C2H2 superfamily [SSF57667] (60-112)

Sequence (189 aa):
MRVHTGEKPFKCEVCGRSFSQQGNLLNHVRIHSNPRSYTCEVCGKRFNQKATLRDHSLLHTGEKPYVCNVCGIAFTFSAALRRHMWTHTGGKPFGCEICNARFVGKYDLRRHMRIHTDRPRTKRRKNVIKSNNEQEEIKEENIAASEQLTNSETVLIEQVLLTQDVTQVVQQESEKENVDALFNLIQYG

pLDDT: mean 74.62, std 16.31, range [40.78, 95.62]

Secondary structure (DSSP, 8-state):
---SS----EE-TTT--EESSHHHHHHHHHHHH-TT-EE-TTT--EESSHHHHHHHHHHHH----EE-TTT--EESSHHHHHHHHHHHH----EE-TTT--EESSHHHHHHHHHHHHSS--TTHHHHHHHHHHHHHHHHHHHHHHHHHHHHHHHHHHHHHHHHHHHHHHHHHHHHHHHHHHHHHHHH--